Protein AF-A0ABD3UYC0-F1 (afdb_monomer)

Secondary structure (DSSP, 8-state):
--HHHHHHHHHHHHHHHHHHHHHTSEEEEEEE-HHHHHTTTT---SPBPPHHHHHHHHHSHHHHHHH-TTSEEEETTEEEE--TTGGGGG-STTEEEEE--EEETTEEES-EEEEEEEE-SSSSEEEEEEEESS-GGGHHHHHHHHHHHHHHH--S-EEEEEEE-TTS-HHHHHHHHHHTT--B---HHHHHHHHHHHHTT-

InterPro domains:
  IPR056483 Histidine N-acetyltransferase, C-terminal [PF24066] (53-165)

pLDDT: mean 79.23, std 15.89, r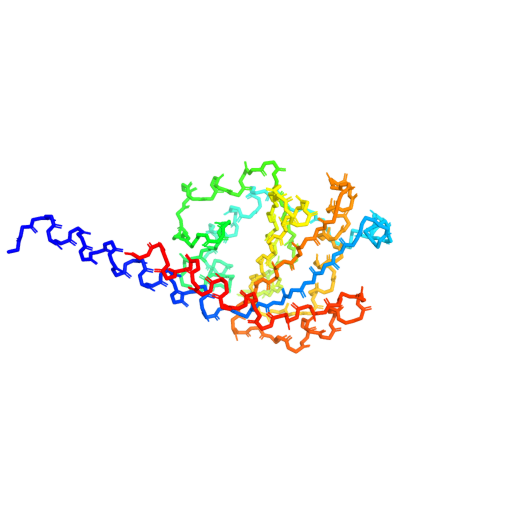ange [34.62, 95.44]

Structure (mmCIF, N/CA/C/O backbone):
data_AF-A0ABD3UYC0-F1
#
_entry.id   AF-A0ABD3UYC0-F1
#
loop_
_atom_site.group_PDB
_atom_site.id
_atom_site.type_symbol
_atom_site.label_atom_id
_atom_site.label_alt_id
_atom_site.label_comp_id
_atom_site.label_asym_id
_atom_site.label_entity_id
_atom_site.label_seq_id
_atom_site.pdbx_PDB_ins_code
_atom_site.Cartn_x
_atom_site.Cartn_y
_atom_site.Cartn_z
_atom_site.occupancy
_atom_site.B_iso_or_equiv
_atom_site.auth_seq_id
_atom_site.auth_comp_id
_atom_site.auth_asym_id
_atom_site.auth_atom_id
_atom_site.pdbx_PDB_model_num
ATOM 1 N N . MET A 1 1 ? -40.203 -11.904 -9.929 1.00 53.72 1 MET A N 1
ATOM 2 C CA . MET A 1 1 ? -38.739 -11.783 -9.803 1.00 53.72 1 MET A CA 1
ATOM 3 C C . MET A 1 1 ? -38.220 -13.153 -9.470 1.00 53.72 1 MET A C 1
ATOM 5 O O . MET A 1 1 ? -38.598 -13.697 -8.437 1.00 53.72 1 MET A O 1
ATOM 9 N N . THR A 1 2 ? -37.486 -13.745 -10.399 1.00 53.31 2 THR A N 1
ATOM 10 C CA . THR A 1 2 ? -36.863 -15.052 -10.190 1.00 53.31 2 THR A CA 1
ATOM 11 C C . THR A 1 2 ? -35.618 -14.879 -9.320 1.00 53.31 2 THR A C 1
ATOM 13 O O . THR A 1 2 ? -35.104 -13.772 -9.147 1.00 53.31 2 THR A O 1
ATOM 16 N N . THR A 1 3 ? -35.131 -15.971 -8.741 1.00 53.97 3 THR A N 1
ATOM 17 C CA . THR A 1 3 ? -33.892 -16.002 -7.950 1.00 53.97 3 THR A CA 1
ATOM 18 C C . THR A 1 3 ? -32.690 -15.462 -8.743 1.00 53.97 3 THR A C 1
ATOM 20 O O . THR A 1 3 ? -31.780 -14.871 -8.164 1.00 53.97 3 THR A O 1
ATOM 23 N N . ASP A 1 4 ? -32.731 -15.580 -10.073 1.00 49.50 4 ASP A N 1
ATOM 24 C CA . ASP A 1 4 ? -31.706 -15.085 -10.995 1.00 49.50 4 ASP A CA 1
ATOM 25 C C . ASP A 1 4 ? -31.698 -13.551 -11.109 1.00 49.50 4 ASP A C 1
ATOM 27 O O . ASP A 1 4 ? -30.626 -12.947 -11.075 1.00 49.50 4 ASP A O 1
ATOM 31 N N . ASP A 1 5 ? -32.868 -12.899 -11.122 1.00 38.78 5 ASP A N 1
ATOM 32 C CA . ASP A 1 5 ? -32.972 -11.428 -11.134 1.00 38.78 5 ASP A CA 1
ATOM 33 C C . ASP A 1 5 ? -32.394 -10.804 -9.851 1.00 38.78 5 ASP A C 1
ATOM 35 O O . ASP A 1 5 ? -31.807 -9.718 -9.868 1.00 38.78 5 ASP A O 1
ATOM 39 N N . TYR A 1 6 ? -32.558 -11.492 -8.716 1.00 49.22 6 TYR A N 1
ATOM 40 C CA . TYR A 1 6 ? -32.044 -11.042 -7.420 1.00 49.22 6 TYR A CA 1
ATOM 41 C C . TYR A 1 6 ? -30.516 -11.162 -7.348 1.00 49.22 6 TYR A C 1
ATOM 43 O O . TYR A 1 6 ? -29.841 -10.252 -6.863 1.00 49.22 6 TYR A O 1
ATOM 51 N N . ASN A 1 7 ? -29.966 -12.251 -7.893 1.00 46.25 7 ASN A N 1
ATOM 52 C CA . ASN A 1 7 ? -28.523 -12.471 -7.982 1.00 46.25 7 ASN A CA 1
ATOM 53 C C . ASN A 1 7 ? -27.848 -11.465 -8.924 1.00 46.25 7 ASN A C 1
ATOM 55 O O . ASN A 1 7 ? -26.799 -10.919 -8.580 1.00 46.25 7 ASN A O 1
ATOM 59 N N . LEU A 1 8 ? -28.476 -11.153 -10.063 1.00 39.84 8 LEU A N 1
ATOM 60 C CA . LEU A 1 8 ? -27.959 -10.174 -11.021 1.00 39.84 8 LEU A CA 1
ATOM 61 C C . LEU A 1 8 ? -27.932 -8.757 -10.427 1.00 39.84 8 LEU A C 1
ATOM 63 O O . LEU A 1 8 ? -26.947 -8.028 -10.567 1.00 39.84 8 LEU A O 1
ATOM 67 N N . LYS A 1 9 ? -28.987 -8.373 -9.698 1.00 46.38 9 LYS A N 1
ATOM 68 C CA . LYS A 1 9 ? -29.056 -7.080 -9.008 1.00 46.38 9 LYS A CA 1
ATOM 69 C C . LYS A 1 9 ? -28.015 -6.972 -7.890 1.00 46.38 9 LYS A C 1
ATOM 71 O O . LYS A 1 9 ? -27.295 -5.981 -7.832 1.00 46.38 9 LYS A O 1
ATOM 76 N N . ALA A 1 10 ? -27.863 -8.010 -7.066 1.00 50.94 10 ALA A N 1
ATOM 77 C CA . ALA A 1 10 ? -26.860 -8.040 -6.000 1.00 50.94 10 ALA A CA 1
ATOM 78 C C . ALA A 1 10 ? -25.418 -7.971 -6.539 1.00 50.94 10 ALA A C 1
ATOM 80 O O . ALA A 1 10 ? -24.574 -7.288 -5.956 1.00 50.94 10 ALA A O 1
ATOM 81 N N . GLN A 1 11 ? -25.135 -8.627 -7.669 1.00 47.50 11 GLN A N 1
ATOM 82 C CA . GLN A 1 11 ? -23.839 -8.528 -8.348 1.00 47.50 11 GLN A CA 1
ATOM 83 C C . GLN A 1 11 ? -23.596 -7.126 -8.916 1.00 47.50 11 GLN A C 1
ATOM 85 O O . GLN A 1 11 ? -22.513 -6.574 -8.728 1.00 47.50 11 GLN A O 1
ATOM 90 N N . THR A 1 12 ? -24.609 -6.520 -9.536 1.00 46.16 12 THR A N 1
ATOM 91 C CA . THR A 1 12 ? -24.515 -5.168 -10.112 1.00 46.16 12 THR A CA 1
ATOM 92 C C . THR A 1 12 ? -24.317 -4.105 -9.027 1.00 46.16 12 THR A C 1
ATOM 94 O O . THR A 1 12 ? -23.484 -3.211 -9.176 1.00 46.16 12 THR A O 1
ATOM 97 N N . ASP A 1 13 ? -25.023 -4.220 -7.901 1.00 50.53 13 ASP A N 1
ATOM 98 C CA . ASP A 1 13 ? -24.895 -3.302 -6.764 1.00 50.53 13 ASP A CA 1
ATOM 99 C C . ASP A 1 13 ? -23.547 -3.478 -6.044 1.00 50.53 13 ASP A C 1
ATOM 101 O O . ASP A 1 13 ? -22.898 -2.491 -5.687 1.00 50.53 13 ASP A O 1
ATOM 105 N N . SER A 1 14 ? -23.064 -4.720 -5.908 1.00 50.03 14 SER A N 1
ATOM 106 C CA . SER A 1 14 ? -21.716 -5.001 -5.398 1.00 50.03 14 SER A CA 1
ATOM 107 C C . SER A 1 14 ? -20.634 -4.423 -6.315 1.00 50.03 14 SER A C 1
ATOM 109 O O . SER A 1 14 ? -19.668 -3.847 -5.822 1.00 50.03 14 SER A O 1
ATOM 111 N N . PHE A 1 15 ? -20.796 -4.534 -7.636 1.00 47.03 15 PHE A N 1
ATOM 112 C CA . PHE A 1 15 ? -19.852 -4.002 -8.620 1.00 47.03 15 PHE A CA 1
ATOM 113 C C . PHE A 1 15 ? -19.834 -2.466 -8.645 1.00 47.03 15 PHE A C 1
ATOM 115 O O . PHE A 1 15 ? -18.768 -1.852 -8.674 1.00 47.03 15 PHE A O 1
ATOM 122 N N . ARG A 1 16 ? -21.003 -1.821 -8.549 1.00 52.28 16 ARG A N 1
ATOM 123 C CA . ARG A 1 16 ? -21.100 -0.357 -8.439 1.00 52.28 16 ARG A CA 1
ATOM 124 C C . ARG A 1 16 ? -20.415 0.164 -7.180 1.00 52.28 16 ARG A C 1
ATOM 126 O O . ARG A 1 16 ? -19.625 1.095 -7.280 1.00 52.28 16 ARG A O 1
ATOM 133 N N . GLN A 1 17 ? -20.640 -0.468 -6.027 1.00 54.81 17 GLN A N 1
ATOM 134 C CA . GLN A 1 17 ? -19.961 -0.088 -4.782 1.00 54.81 17 GLN A CA 1
ATOM 135 C C . GLN A 1 17 ? -18.443 -0.309 -4.842 1.00 54.81 17 GLN A C 1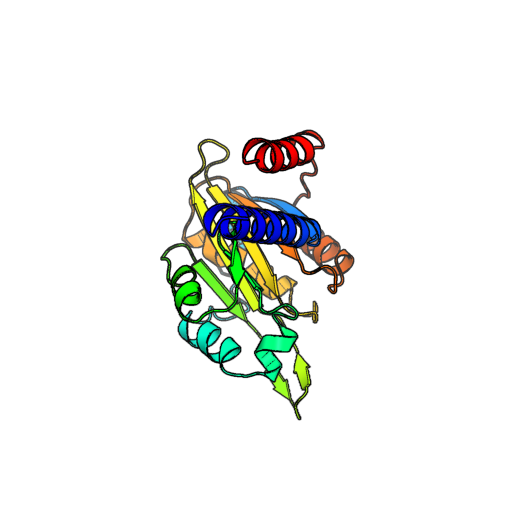
ATOM 137 O O . GLN A 1 17 ? -17.686 0.484 -4.291 1.00 54.81 17 GLN A O 1
ATOM 142 N N . THR A 1 18 ? -17.995 -1.369 -5.515 1.00 50.69 18 THR A N 1
ATOM 143 C CA . THR A 1 18 ? -16.579 -1.652 -5.794 1.00 50.69 18 THR A CA 1
ATOM 144 C C . THR A 1 18 ? -15.922 -0.522 -6.587 1.00 50.69 18 THR A C 1
ATOM 146 O O . THR A 1 18 ? -14.871 -0.023 -6.185 1.00 50.69 18 THR A O 1
ATOM 149 N N . ASN A 1 19 ? -16.565 -0.064 -7.663 1.00 50.62 19 ASN A N 1
ATOM 150 C CA . ASN A 1 19 ? -16.053 1.049 -8.460 1.00 50.62 19 ASN A CA 1
ATOM 151 C C . ASN A 1 19 ? -16.088 2.367 -7.681 1.00 50.62 19 ASN A C 1
ATOM 153 O O . ASN A 1 19 ? -15.130 3.129 -7.751 1.00 50.62 19 ASN A O 1
ATOM 157 N N . THR A 1 20 ? -17.130 2.623 -6.883 1.00 56.22 20 THR A N 1
ATOM 158 C CA . THR A 1 20 ? -17.169 3.800 -6.002 1.00 56.22 20 THR A CA 1
ATOM 159 C C . THR A 1 20 ? -15.994 3.814 -5.026 1.00 56.22 20 THR A C 1
ATOM 161 O O . THR A 1 20 ? -15.374 4.857 -4.877 1.00 56.22 20 THR A O 1
ATOM 164 N N . LEU A 1 21 ? -15.627 2.672 -4.434 1.00 55.94 21 LEU A N 1
ATOM 165 C CA . LEU A 1 21 ? -14.541 2.594 -3.450 1.00 55.94 21 LEU A CA 1
ATOM 166 C C . LEU A 1 21 ? -13.164 2.941 -4.042 1.00 55.94 21 LEU A C 1
ATOM 168 O O . LEU A 1 21 ? -12.369 3.648 -3.426 1.00 55.94 21 LEU A O 1
ATOM 172 N N . ILE A 1 22 ? -12.877 2.453 -5.252 1.00 56.38 22 ILE A N 1
ATOM 173 C CA . ILE A 1 22 ? -11.637 2.798 -5.965 1.00 56.38 22 ILE A CA 1
ATOM 174 C C . ILE A 1 22 ? -11.650 4.287 -6.334 1.00 56.38 22 ILE A C 1
ATOM 176 O O . ILE A 1 22 ? -10.631 4.960 -6.210 1.00 56.38 22 ILE A O 1
ATOM 180 N N . LEU A 1 23 ? -12.810 4.815 -6.739 1.00 53.19 23 LEU A N 1
ATOM 181 C CA . LEU A 1 23 ? -12.991 6.225 -7.093 1.00 53.19 23 LEU A CA 1
ATOM 182 C C . LEU A 1 23 ? -12.955 7.173 -5.883 1.00 53.19 23 LEU A C 1
ATOM 184 O O . LEU A 1 23 ? -12.704 8.361 -6.066 1.00 53.19 23 LEU A O 1
ATOM 188 N N . THR A 1 24 ? -13.192 6.677 -4.665 1.00 63.03 24 THR A N 1
ATOM 189 C CA . THR A 1 24 ? -13.058 7.459 -3.426 1.00 63.03 24 THR A CA 1
ATOM 190 C C . THR A 1 24 ? -11.631 7.520 -2.899 1.00 63.03 24 THR A C 1
ATOM 192 O O . THR A 1 24 ? -11.405 8.206 -1.910 1.00 63.03 24 THR A O 1
ATOM 195 N N . ARG A 1 25 ? -10.672 6.821 -3.515 1.00 70.06 25 ARG A N 1
ATOM 196 C CA . ARG A 1 25 ? -9.264 6.892 -3.114 1.00 70.06 25 ARG A CA 1
ATOM 197 C C . ARG A 1 25 ? -8.506 7.884 -3.973 1.00 70.06 25 ARG A C 1
ATOM 199 O O . ARG A 1 25 ? -8.678 7.941 -5.192 1.00 70.06 25 ARG A O 1
ATOM 206 N N . ASP A 1 26 ? -7.626 8.627 -3.322 1.00 75.94 26 ASP A N 1
ATOM 207 C CA . ASP A 1 26 ? -6.665 9.457 -4.026 1.00 75.94 26 ASP A CA 1
ATOM 208 C C . ASP A 1 26 ? -5.545 8.577 -4.586 1.00 75.94 26 ASP A C 1
ATOM 210 O O . ASP A 1 26 ? -5.132 7.586 -3.976 1.00 75.94 26 ASP A O 1
ATOM 214 N N . LEU A 1 27 ? -5.0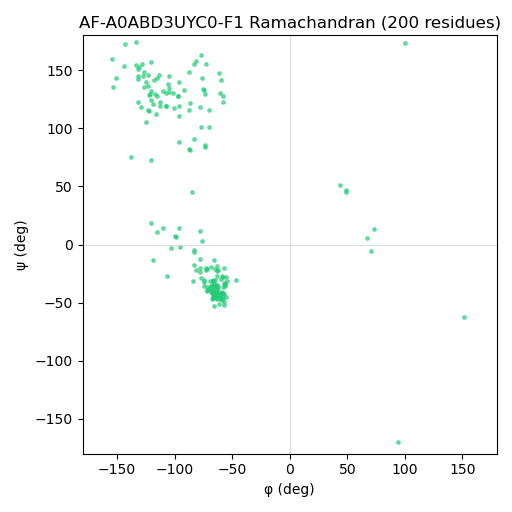72 8.942 -5.779 1.00 79.69 27 LEU A N 1
ATOM 215 C CA . LEU A 1 27 ? -4.048 8.208 -6.511 1.00 79.69 27 LEU A CA 1
ATOM 216 C C . LEU A 1 27 ? -2.861 9.117 -6.820 1.00 79.69 27 LEU A C 1
ATOM 218 O O . LEU A 1 27 ? -2.979 10.052 -7.616 1.00 79.69 27 LEU A O 1
ATOM 222 N N . VAL A 1 28 ? -1.706 8.782 -6.249 1.00 81.19 28 VAL A N 1
ATOM 223 C CA . VAL A 1 28 ? -0.410 9.395 -6.567 1.00 81.19 28 VAL A CA 1
ATOM 224 C C . VAL A 1 28 ? 0.412 8.424 -7.405 1.00 81.19 28 VAL A C 1
ATOM 226 O O . VAL A 1 28 ? 0.408 7.220 -7.154 1.00 81.19 28 VAL A O 1
ATOM 229 N N . LYS A 1 29 ? 1.091 8.930 -8.436 1.00 81.19 29 LYS A N 1
ATOM 230 C CA . LYS A 1 29 ? 1.793 8.091 -9.411 1.00 81.19 29 LYS A CA 1
ATOM 231 C C . LYS A 1 29 ? 3.191 8.597 -9.642 1.00 81.19 29 LYS A C 1
ATOM 233 O O . LYS A 1 29 ? 3.388 9.799 -9.767 1.00 81.19 29 LYS A O 1
ATOM 238 N N . PHE A 1 30 ? 4.126 7.684 -9.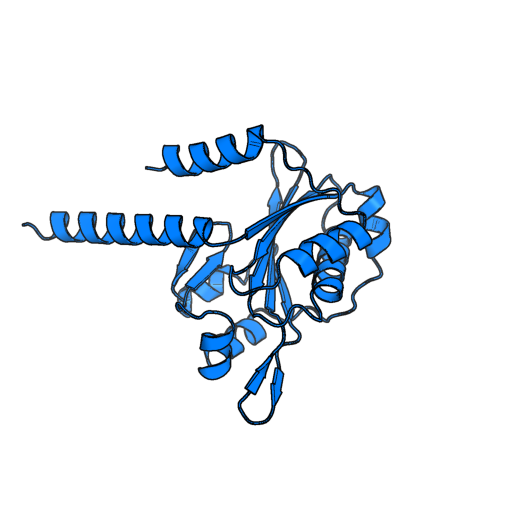801 1.00 84.25 30 PHE A N 1
ATOM 239 C CA . PHE A 1 30 ? 5.481 8.036 -10.187 1.00 84.25 30 PHE A CA 1
ATOM 240 C C . PHE A 1 30 ? 6.152 6.871 -10.898 1.00 84.25 30 PHE A C 1
ATOM 242 O O . PHE A 1 30 ? 5.723 5.720 -10.811 1.00 84.25 30 PHE A O 1
ATOM 249 N N . VAL A 1 31 ? 7.195 7.203 -11.646 1.00 83.88 31 VAL A N 1
ATOM 250 C CA . VAL A 1 31 ? 8.029 6.243 -12.362 1.00 83.88 31 VAL A CA 1
ATOM 251 C C . VAL A 1 31 ? 9.377 6.224 -11.675 1.00 83.88 31 VAL A C 1
ATOM 253 O O . VAL A 1 31 ? 9.932 7.287 -11.411 1.00 83.88 31 VAL A O 1
ATOM 256 N N . VAL A 1 32 ? 9.887 5.030 -11.397 1.00 82.38 32 VAL A N 1
ATOM 257 C CA . VAL A 1 32 ? 11.207 4.856 -10.795 1.00 82.38 32 VAL A CA 1
ATOM 258 C C . VAL A 1 32 ? 12.055 4.020 -11.737 1.00 82.38 32 VAL A C 1
ATOM 260 O O . VAL A 1 32 ? 11.642 2.932 -12.157 1.00 82.38 32 VAL A O 1
ATOM 263 N N . SER A 1 33 ? 13.214 4.551 -12.120 1.00 85.19 33 SER A N 1
ATOM 264 C CA . SER A 1 33 ? 14.173 3.803 -12.926 1.00 85.19 33 SER A CA 1
ATOM 265 C C . SER A 1 33 ? 15.009 2.869 -12.039 1.00 85.19 33 SER A C 1
ATOM 267 O O . SER A 1 33 ? 15.152 3.125 -10.841 1.00 85.19 33 SER A O 1
ATOM 269 N N . PRO A 1 34 ? 15.614 1.807 -12.599 1.00 84.00 34 PRO A N 1
ATOM 270 C CA . PRO A 1 34 ? 16.521 0.948 -11.840 1.00 84.00 34 PRO A CA 1
ATOM 271 C C . PRO A 1 34 ? 17.690 1.701 -11.187 1.00 84.00 34 PRO A C 1
ATOM 273 O O . PRO A 1 34 ? 18.120 1.337 -10.097 1.00 84.00 34 PRO A O 1
ATOM 276 N N . SER A 1 35 ? 18.204 2.762 -11.823 1.00 84.31 35 SER A N 1
ATOM 277 C CA . SER A 1 35 ? 19.277 3.578 -11.241 1.00 84.31 35 SER A CA 1
ATOM 278 C C . SER A 1 35 ? 18.818 4.339 -10.003 1.00 84.31 35 SER A C 1
ATOM 280 O O . SER A 1 35 ? 19.548 4.338 -9.017 1.00 84.31 35 SER A O 1
ATOM 282 N N . ASP A 1 36 ? 17.609 4.904 -10.028 1.00 82.56 36 ASP A N 1
ATOM 283 C CA . ASP A 1 36 ? 17.049 5.626 -8.877 1.00 82.56 36 ASP A CA 1
ATOM 284 C C . ASP A 1 36 ? 16.720 4.643 -7.745 1.00 82.56 36 ASP A C 1
ATOM 286 O O . ASP A 1 36 ? 16.948 4.927 -6.574 1.00 82.56 36 ASP A O 1
ATOM 290 N N . LEU A 1 37 ? 16.245 3.436 -8.085 1.00 80.75 37 LEU A N 1
ATOM 291 C CA . LEU A 1 37 ? 15.953 2.385 -7.107 1.00 80.75 37 LEU A CA 1
ATOM 292 C C . LEU A 1 37 ? 17.164 2.004 -6.255 1.00 80.75 37 LEU A C 1
ATOM 294 O O . LEU A 1 37 ? 17.016 1.753 -5.056 1.00 80.75 37 LEU A O 1
ATOM 298 N N . ASN A 1 38 ? 18.357 1.993 -6.852 1.00 81.19 38 ASN A N 1
ATOM 299 C CA . ASN A 1 38 ? 19.578 1.625 -6.146 1.00 81.19 38 ASN A CA 1
ATOM 300 C C . ASN A 1 38 ? 19.864 2.543 -4.949 1.00 81.19 38 ASN A C 1
ATOM 302 O O . ASN A 1 38 ? 20.400 2.055 -3.953 1.00 81.19 38 ASN A O 1
ATOM 306 N N . GLU A 1 39 ? 19.445 3.813 -5.000 1.00 84.06 39 GLU A N 1
ATOM 307 C CA . GLU A 1 39 ? 19.601 4.776 -3.901 1.00 84.06 39 GLU A CA 1
ATOM 308 C C . GLU A 1 39 ? 18.837 4.360 -2.632 1.00 84.06 39 GLU A C 1
ATOM 310 O O . GLU A 1 39 ? 19.206 4.752 -1.525 1.00 84.06 39 GLU A O 1
ATOM 315 N N . TYR A 1 40 ? 17.807 3.516 -2.769 1.00 83.75 40 TYR A N 1
ATOM 316 C CA . TYR A 1 40 ? 16.949 3.088 -1.660 1.00 83.75 40 TYR A CA 1
ATOM 317 C C . TYR A 1 40 ? 17.248 1.677 -1.145 1.00 83.75 40 TYR A C 1
ATOM 319 O O . TYR A 1 40 ? 16.633 1.243 -0.172 1.00 83.75 40 TYR A O 1
ATOM 327 N N . THR A 1 41 ? 18.183 0.943 -1.753 1.00 78.38 41 THR A N 1
ATOM 328 C CA . THR A 1 41 ? 18.443 -0.476 -1.431 1.00 78.38 41 THR A CA 1
ATOM 329 C C . THR A 1 41 ? 18.757 -0.704 0.054 1.00 78.38 41 THR A C 1
ATOM 331 O O . THR A 1 41 ? 18.325 -1.700 0.646 1.00 78.38 41 THR A O 1
ATOM 334 N N . ASP A 1 42 ? 19.453 0.241 0.681 1.00 80.62 42 ASP A N 1
ATOM 335 C CA . ASP A 1 42 ? 19.857 0.164 2.089 1.00 80.62 42 ASP A CA 1
ATOM 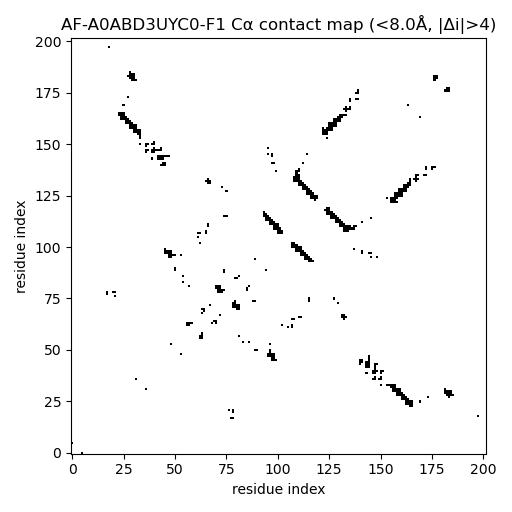336 C C . ASP A 1 42 ? 18.886 0.880 3.043 1.00 80.62 42 ASP A C 1
ATOM 338 O O . ASP A 1 42 ? 19.047 0.830 4.263 1.00 80.62 42 ASP A O 1
ATOM 342 N N . LEU A 1 43 ? 17.834 1.505 2.507 1.00 75.06 43 LEU A N 1
ATOM 343 C CA . LEU A 1 43 ? 16.852 2.272 3.264 1.00 75.06 43 LEU A CA 1
ATOM 344 C C . LEU A 1 43 ? 15.634 1.399 3.580 1.00 75.06 43 LEU A C 1
ATOM 346 O O . LEU A 1 43 ? 14.651 1.369 2.848 1.00 75.06 43 LEU A O 1
ATOM 350 N N . LEU A 1 44 ? 15.694 0.682 4.704 1.00 73.88 44 LEU A N 1
ATOM 351 C CA . LEU A 1 44 ? 14.560 -0.070 5.259 1.00 73.88 44 LEU A CA 1
ATOM 352 C C . LEU A 1 44 ? 14.225 0.441 6.671 1.00 73.88 44 LEU A C 1
ATOM 354 O O . LEU A 1 44 ? 14.534 -0.237 7.653 1.00 73.88 44 LEU A O 1
ATOM 358 N N . PRO A 1 45 ? 13.637 1.645 6.795 1.00 69.56 45 PRO A N 1
ATOM 359 C CA . PRO A 1 45 ? 13.353 2.254 8.096 1.00 69.56 45 PRO A CA 1
ATOM 360 C C . PRO A 1 45 ? 12.316 1.460 8.904 1.00 69.56 45 PRO A C 1
ATOM 362 O O . PRO A 1 45 ? 12.412 1.395 10.128 1.00 69.56 45 PRO A O 1
ATOM 365 N N . HIS A 1 46 ? 11.381 0.781 8.233 1.00 75.62 46 HIS A N 1
ATOM 366 C CA . HIS A 1 46 ? 10.442 -0.138 8.871 1.00 75.62 46 HIS A CA 1
ATOM 367 C C . HIS A 1 46 ? 10.663 -1.589 8.458 1.00 75.62 46 HIS A C 1
ATOM 369 O O . HIS A 1 46 ? 10.985 -1.908 7.309 1.00 75.62 46 HIS A O 1
ATOM 375 N N . LYS A 1 47 ? 10.410 -2.483 9.417 1.00 78.75 47 LYS A N 1
ATOM 376 C CA . LYS A 1 47 ? 10.443 -3.929 9.221 1.00 78.75 47 LYS A CA 1
ATOM 377 C C . LYS A 1 47 ? 9.223 -4.375 8.415 1.00 78.75 47 LYS A C 1
ATOM 379 O O . LYS A 1 47 ? 8.091 -4.096 8.803 1.00 78.75 47 LYS A O 1
ATOM 384 N N . ASN A 1 48 ? 9.462 -5.149 7.357 1.00 85.44 48 ASN A N 1
ATOM 385 C CA . ASN A 1 48 ? 8.393 -5.870 6.675 1.00 85.44 48 ASN A CA 1
ATOM 386 C C . ASN A 1 48 ? 7.677 -6.788 7.666 1.00 85.44 48 ASN A C 1
ATOM 388 O O . ASN A 1 48 ? 8.299 -7.654 8.293 1.00 85.44 48 ASN A O 1
ATOM 392 N N . ILE A 1 49 ? 6.372 -6.596 7.796 1.00 91.25 49 ILE A N 1
ATOM 393 C CA . ILE A 1 49 ? 5.533 -7.450 8.621 1.00 91.25 49 ILE A CA 1
ATOM 394 C C . ILE A 1 49 ? 5.049 -8.641 7.801 1.00 91.25 49 ILE A C 1
ATOM 396 O O . ILE A 1 49 ? 4.863 -8.573 6.586 1.00 91.25 49 ILE A O 1
ATOM 400 N N . SER A 1 50 ? 4.852 -9.768 8.473 1.00 90.56 50 SER A N 1
ATOM 401 C CA . SER A 1 50 ? 4.289 -10.951 7.827 1.00 90.56 50 SER A CA 1
ATOM 402 C C . SER A 1 50 ? 2.797 -10.765 7.552 1.00 90.56 50 SER A C 1
ATOM 404 O O . SER A 1 50 ? 2.090 -10.072 8.285 1.00 90.56 50 SER A O 1
ATOM 406 N N . VAL A 1 51 ? 2.277 -11.485 6.560 1.00 86.38 51 VAL A N 1
ATOM 407 C CA . VAL A 1 51 ? 0.829 -11.547 6.304 1.00 86.38 51 VAL A CA 1
ATOM 408 C C . VAL A 1 51 ? 0.066 -12.085 7.521 1.00 86.38 51 VAL A C 1
ATOM 410 O O . VAL A 1 51 ? -1.080 -11.715 7.735 1.00 86.38 51 VAL A O 1
ATOM 413 N N . TYR A 1 52 ? 0.694 -12.904 8.372 1.00 88.25 52 TYR A N 1
ATOM 414 C CA . TYR A 1 52 ? 0.102 -13.345 9.640 1.00 88.25 52 TYR A CA 1
ATOM 415 C C . TYR A 1 52 ? -0.089 -12.201 10.644 1.00 88.25 52 TYR A C 1
ATOM 417 O O . TYR A 1 52 ? -1.103 -12.161 11.334 1.00 88.25 52 TYR A O 1
ATOM 425 N N . GLN A 1 53 ? 0.839 -11.244 10.696 1.00 90.69 53 GLN A N 1
ATOM 426 C CA . GLN A 1 53 ? 0.658 -10.034 11.504 1.00 90.69 53 GLN A CA 1
ATOM 427 C C . GLN A 1 53 ? -0.463 -9.166 10.930 1.00 90.69 53 GLN A C 1
ATOM 429 O O . GLN A 1 53 ? -1.331 -8.729 11.678 1.00 90.69 53 GLN A O 1
ATOM 434 N N . VAL A 1 54 ? -0.524 -9.015 9.603 1.00 90.69 54 VAL A N 1
ATOM 435 C CA . VAL A 1 54 ? -1.647 -8.330 8.944 1.00 90.69 54 VAL A CA 1
ATOM 436 C C . VAL A 1 54 ? -2.975 -9.026 9.271 1.00 90.69 54 VAL A C 1
ATOM 438 O O . VAL A 1 54 ? -3.931 -8.353 9.631 1.00 90.69 54 VAL A O 1
ATOM 441 N N . LYS A 1 55 ? -3.021 -10.369 9.266 1.00 88.75 55 LYS A N 1
ATOM 442 C CA . LYS A 1 55 ? -4.184 -11.164 9.709 1.00 88.75 55 LYS A CA 1
ATOM 443 C C . LYS A 1 55 ? -4.621 -10.808 11.137 1.00 88.75 55 LYS A C 1
ATOM 445 O O . LYS A 1 55 ? -5.802 -10.554 11.347 1.00 88.75 55 LYS A O 1
ATOM 450 N N . SER A 1 56 ? -3.680 -10.680 12.075 1.00 91.38 56 SER A N 1
ATOM 451 C CA . SER A 1 56 ? -3.996 -10.328 13.470 1.00 91.38 56 SER A CA 1
ATOM 452 C C . SER A 1 56 ? -4.640 -8.942 13.642 1.00 91.38 56 SER A C 1
ATOM 454 O O . SER A 1 56 ? -5.435 -8.737 14.561 1.00 91.38 56 SER A O 1
ATOM 456 N N . TYR A 1 57 ? -4.370 -7.998 12.731 1.00 92.06 57 TYR A N 1
ATOM 457 C CA . TYR A 1 57 ? -5.037 -6.692 12.721 1.00 92.06 57 TYR A CA 1
ATOM 458 C C . TYR A 1 57 ? -6.531 -6.797 12.400 1.00 92.06 57 TYR A C 1
ATOM 460 O O . TYR A 1 57 ? -7.316 -6.008 12.917 1.00 92.06 57 TYR A O 1
ATOM 468 N N . PHE A 1 58 ? -6.946 -7.788 11.606 1.00 86.44 58 PHE A N 1
ATOM 469 C CA . PHE A 1 58 ? -8.367 -8.028 11.327 1.00 86.44 58 PHE A CA 1
ATOM 470 C C . PHE A 1 58 ? -9.096 -8.667 12.502 1.00 86.44 58 PHE A C 1
ATOM 472 O O . PHE A 1 58 ? -10.289 -8.416 12.681 1.00 86.44 58 PHE A O 1
ATOM 479 N N . ASP A 1 59 ? -8.392 -9.463 13.303 1.00 88.69 59 ASP A N 1
ATOM 480 C CA . ASP A 1 59 ? -8.962 -10.106 14.487 1.00 88.69 59 ASP A CA 1
ATOM 481 C C . ASP A 1 59 ? -9.208 -9.093 15.620 1.00 88.69 59 ASP A C 1
ATOM 483 O O . ASP A 1 59 ? -10.052 -9.317 16.488 1.00 88.69 59 ASP A O 1
ATOM 487 N N . THR A 1 60 ? -8.535 -7.938 15.582 1.00 91.50 60 THR A N 1
ATOM 488 C CA . THR A 1 60 ? -8.688 -6.859 16.566 1.00 91.50 60 THR A CA 1
ATOM 489 C C . THR A 1 60 ? -9.675 -5.806 16.061 1.00 91.50 60 THR A C 1
ATOM 491 O O . THR A 1 60 ? -9.373 -5.057 15.138 1.00 91.50 60 THR A O 1
ATOM 494 N N . GLU A 1 61 ? -10.862 -5.711 16.672 1.00 91.19 61 GLU A N 1
ATOM 495 C CA . GLU A 1 61 ? -11.951 -4.843 16.189 1.00 91.19 61 GLU A CA 1
ATOM 496 C C . GLU A 1 61 ? -11.558 -3.362 16.066 1.00 91.19 61 GLU A C 1
ATOM 498 O O . GLU A 1 61 ? -11.890 -2.729 15.063 1.00 91.19 61 GLU A O 1
ATOM 503 N N . SER A 1 62 ? -10.839 -2.813 17.049 1.00 93.69 62 SER A N 1
ATOM 504 C CA . SER A 1 62 ? -10.400 -1.412 17.026 1.00 93.69 62 SER A CA 1
ATOM 505 C C . SER A 1 62 ? -9.434 -1.138 15.872 1.00 93.69 62 SER A C 1
ATOM 507 O O . SER A 1 62 ? -9.635 -0.187 15.117 1.00 93.69 62 SER A O 1
ATOM 509 N N . ILE A 1 63 ? -8.436 -2.008 15.676 1.00 94.38 63 ILE A N 1
ATOM 510 C CA . ILE A 1 63 ? -7.471 -1.897 14.574 1.00 94.38 63 ILE A CA 1
ATOM 511 C C . ILE A 1 63 ? -8.173 -2.072 13.227 1.00 94.38 63 ILE A C 1
ATOM 513 O O . ILE A 1 63 ? -7.962 -1.270 12.316 1.00 94.38 63 ILE A O 1
ATOM 517 N N . ARG A 1 64 ? -9.050 -3.076 13.105 1.00 92.50 64 ARG A N 1
ATOM 518 C CA . ARG A 1 64 ? -9.816 -3.327 11.882 1.00 92.50 64 ARG A CA 1
ATOM 519 C C . ARG A 1 64 ? -10.641 -2.107 11.483 1.00 92.50 64 ARG A C 1
ATOM 521 O O . ARG A 1 64 ? -10.542 -1.676 10.341 1.00 92.50 64 ARG A O 1
ATOM 528 N N . LYS A 1 65 ? -11.405 -1.521 12.411 1.00 91.06 65 LYS A N 1
ATOM 529 C CA . LYS A 1 65 ? -12.223 -0.324 12.139 1.00 91.06 65 LYS A CA 1
ATOM 530 C C . LYS A 1 65 ? -11.378 0.898 11.792 1.00 91.06 65 LYS A C 1
ATOM 532 O O . LYS A 1 65 ? -11.791 1.702 10.961 1.00 91.06 65 LYS A O 1
ATOM 537 N N . TYR A 1 66 ? -10.213 1.040 12.421 1.00 92.94 66 TYR A N 1
ATOM 538 C CA . TYR A 1 66 ? -9.293 2.138 12.142 1.00 92.94 66 TYR A CA 1
ATOM 539 C C . TYR A 1 66 ? -8.720 2.054 10.718 1.00 92.94 66 TYR A C 1
ATOM 541 O O . TYR A 1 66 ? -8.838 3.005 9.936 1.00 92.94 66 TYR A O 1
ATOM 549 N N . LEU A 1 67 ? -8.146 0.899 10.367 1.00 91.81 67 LEU A N 1
ATOM 550 C CA . LEU A 1 67 ? -7.492 0.673 9.077 1.00 91.81 67 LEU A CA 1
ATOM 551 C C . LEU A 1 67 ? -8.491 0.501 7.927 1.00 91.81 67 LEU A C 1
ATOM 553 O O . LEU A 1 67 ? -8.202 0.912 6.806 1.00 91.81 67 LEU A O 1
ATOM 557 N N . PHE A 1 68 ? -9.665 -0.073 8.199 1.00 89.12 68 PHE A N 1
ATOM 558 C CA . PHE A 1 68 ? -10.645 -0.466 7.188 1.00 89.12 68 PHE A CA 1
ATOM 559 C C . PHE A 1 68 ? -12.090 -0.115 7.614 1.00 89.12 68 PHE A C 1
ATOM 561 O O . PHE A 1 68 ? -12.877 -1.000 7.958 1.00 89.12 68 PHE A O 1
ATOM 568 N N . PRO A 1 69 ? -12.497 1.164 7.556 1.00 78.88 69 PRO A N 1
ATOM 569 C CA . PRO A 1 69 ? -13.764 1.646 8.133 1.00 78.88 69 PRO A CA 1
ATOM 570 C C . PRO A 1 69 ? -15.026 1.047 7.514 1.00 78.88 69 PRO A C 1
ATOM 572 O O . PRO A 1 69 ? -16.098 1.121 8.106 1.00 78.88 69 PRO A O 1
ATOM 575 N N . GLU A 1 70 ? -14.907 0.482 6.313 1.00 81.94 70 GLU A N 1
ATOM 576 C CA . GLU A 1 70 ? -16.008 -0.129 5.566 1.00 81.94 70 GLU A CA 1
ATOM 577 C C . GLU A 1 70 ? -15.890 -1.655 5.467 1.00 81.94 70 GLU A C 1
ATOM 579 O O . GLU A 1 70 ? -16.540 -2.272 4.620 1.00 81.94 70 GLU A O 1
ATOM 584 N N . ASP A 1 71 ? -15.021 -2.260 6.283 1.00 83.75 71 ASP A N 1
ATOM 585 C CA . ASP A 1 71 ? -14.666 -3.677 6.220 1.00 83.75 71 ASP A CA 1
ATOM 586 C C . ASP A 1 71 ? -14.301 -4.121 4.788 1.00 83.75 71 ASP A C 1
ATOM 588 O O . ASP A 1 71 ? -14.732 -5.169 4.283 1.00 83.75 71 ASP A O 1
ATOM 592 N N . ARG A 1 72 ? -13.481 -3.307 4.110 1.00 81.88 72 ARG A N 1
ATOM 593 C CA . ARG A 1 72 ? -12.994 -3.548 2.744 1.00 81.88 72 ARG A CA 1
ATOM 594 C C . ARG A 1 72 ? -11.489 -3.339 2.646 1.00 81.88 72 ARG A C 1
ATOM 596 O O . ARG A 1 72 ? -10.944 -2.430 3.258 1.00 81.88 72 ARG A O 1
ATOM 603 N N . MET A 1 73 ? -10.848 -4.146 1.809 1.00 84.50 73 MET A N 1
ATOM 604 C CA . MET A 1 73 ? -9.466 -3.951 1.363 1.00 84.50 73 MET A CA 1
ATOM 605 C C . MET A 1 73 ? -9.405 -4.011 -0.155 1.00 84.50 73 MET A C 1
ATOM 607 O O . MET A 1 73 ? -10.243 -4.656 -0.778 1.00 84.50 73 MET A O 1
ATOM 611 N N . ILE A 1 74 ? -8.398 -3.391 -0.752 1.00 79.75 74 ILE A N 1
ATOM 612 C CA . ILE A 1 74 ? -8.094 -3.540 -2.172 1.00 79.75 74 ILE A CA 1
ATOM 613 C C . ILE A 1 74 ? -6.872 -4.442 -2.302 1.00 79.75 74 ILE A C 1
ATOM 615 O O . ILE A 1 74 ? -5.880 -4.265 -1.600 1.00 79.75 74 ILE A O 1
ATOM 619 N N . VAL A 1 75 ? -6.974 -5.437 -3.181 1.00 76.62 75 VAL A N 1
ATOM 620 C CA . VAL A 1 75 ? -5.858 -6.303 -3.570 1.00 76.62 75 VAL A CA 1
ATOM 621 C C . VAL A 1 75 ? -5.856 -6.381 -5.086 1.00 76.62 75 VAL A C 1
ATOM 623 O O . VAL A 1 75 ? -6.863 -6.764 -5.678 1.00 76.62 75 VAL A O 1
ATOM 626 N N . GLU A 1 76 ? -4.744 -6.000 -5.718 1.00 74.19 76 GLU A N 1
ATOM 627 C CA . GLU A 1 76 ? -4.613 -5.985 -7.183 1.00 74.19 76 GLU A CA 1
ATOM 628 C C . GLU A 1 76 ? -5.794 -5.273 -7.875 1.00 74.19 76 GLU A C 1
ATOM 630 O O . GLU A 1 76 ? -6.352 -5.784 -8.844 1.00 74.19 76 GLU A O 1
ATOM 635 N N . TRP A 1 77 ? -6.183 -4.088 -7.385 1.00 73.19 77 TRP A N 1
ATOM 636 C CA . TRP A 1 77 ? -7.281 -3.269 -7.943 1.00 73.19 77 TRP A CA 1
ATOM 637 C C . TRP A 1 77 ? -8.680 -3.850 -7.803 1.00 73.19 77 TRP A C 1
ATOM 639 O O . TRP A 1 77 ? -9.639 -3.281 -8.321 1.00 73.19 77 TRP A O 1
ATOM 649 N N . VAL A 1 78 ? -8.815 -4.967 -7.101 1.00 76.75 78 VAL A N 1
ATOM 650 C CA . VAL A 1 78 ? -10.107 -5.564 -6.808 1.00 76.75 78 VAL A CA 1
ATOM 651 C C . VAL A 1 78 ? -10.395 -5.327 -5.328 1.00 76.75 78 VAL A C 1
ATOM 653 O O . VAL A 1 78 ? -9.613 -5.756 -4.477 1.00 76.75 78 VAL A O 1
ATOM 656 N N . PRO A 1 79 ? -11.477 -4.616 -4.979 1.00 78.94 79 PRO A N 1
ATOM 657 C CA . PRO A 1 79 ? -11.893 -4.505 -3.600 1.00 78.94 79 PRO A CA 1
ATOM 658 C C . PRO A 1 79 ? -12.539 -5.814 -3.160 1.00 78.94 79 PRO A C 1
ATOM 660 O O . PRO A 1 79 ? -13.414 -6.377 -3.820 1.00 78.94 79 PRO A O 1
ATOM 663 N N . TYR A 1 80 ? -12.119 -6.271 -1.996 1.00 81.00 80 TYR A N 1
ATOM 664 C CA . TYR A 1 80 ? -12.625 -7.444 -1.321 1.00 81.00 80 TYR A CA 1
ATOM 665 C C . TYR A 1 80 ? -13.221 -7.021 0.011 1.00 81.00 80 TYR A C 1
ATOM 667 O O . TYR A 1 80 ? -12.671 -6.177 0.721 1.00 81.00 80 TYR A O 1
ATOM 675 N N . ARG A 1 81 ? -14.331 -7.657 0.387 1.00 84.19 81 ARG A N 1
ATOM 676 C CA . ARG A 1 81 ? -14.786 -7.620 1.780 1.00 84.19 81 ARG A CA 1
ATOM 677 C C . ARG A 1 81 ? -13.727 -8.256 2.673 1.00 84.19 81 ARG A C 1
ATOM 679 O O . ARG A 1 81 ? -13.070 -9.216 2.258 1.00 84.19 81 ARG A O 1
ATOM 686 N N . LEU A 1 82 ? -13.605 -7.770 3.900 1.00 81.94 82 LEU A N 1
ATOM 687 C CA . LEU A 1 82 ? -12.714 -8.350 4.899 1.00 81.94 82 LEU A CA 1
ATOM 688 C C . LEU A 1 82 ? -13.278 -9.661 5.424 1.00 81.94 82 LEU A C 1
ATOM 690 O O . LEU A 1 82 ? -13.977 -9.727 6.429 1.00 81.94 82 LEU A O 1
ATOM 694 N N . LEU A 1 83 ? -12.965 -10.721 4.693 1.00 83.88 83 LEU A N 1
ATOM 695 C CA . LEU A 1 83 ? -13.214 -12.099 5.073 1.00 83.88 83 LEU A CA 1
ATOM 696 C C . LEU A 1 83 ? -11.864 -12.786 5.231 1.00 83.88 83 LEU A C 1
ATOM 698 O O . LEU A 1 83 ? -10.962 -12.560 4.422 1.00 83.88 83 LEU A O 1
ATOM 702 N N . SER A 1 84 ? -11.736 -13.683 6.207 1.00 80.38 84 SER A N 1
ATOM 703 C CA . SER A 1 84 ? -10.498 -14.442 6.432 1.00 80.38 84 SER A CA 1
ATOM 704 C C . SER A 1 84 ? -10.033 -15.191 5.175 1.00 80.38 84 SER A C 1
ATOM 706 O O . SER A 1 84 ? -8.833 -15.307 4.937 1.00 80.38 84 SER A O 1
ATOM 708 N N . SER A 1 85 ? -10.971 -15.632 4.326 1.00 84.06 85 SER A N 1
ATOM 709 C CA . SER A 1 85 ? -10.682 -16.254 3.026 1.00 84.06 85 SER A CA 1
ATOM 710 C C . SER A 1 85 ? -9.985 -15.308 2.046 1.00 84.06 85 SER A C 1
ATOM 712 O O . SER A 1 85 ? -9.120 -15.740 1.291 1.00 84.06 85 SER A O 1
ATOM 714 N N . ASN A 1 86 ? -10.324 -14.018 2.067 1.00 85.06 86 ASN A N 1
ATOM 715 C CA . ASN A 1 86 ? -9.741 -13.023 1.169 1.00 85.06 86 ASN A CA 1
ATOM 716 C C . ASN A 1 86 ? -8.346 -12.596 1.637 1.00 85.06 86 ASN A C 1
ATOM 718 O O . ASN A 1 86 ? -7.530 -12.200 0.816 1.00 85.06 86 ASN A O 1
ATOM 722 N N . LEU A 1 87 ? -8.016 -12.740 2.925 1.00 82.94 87 LEU A N 1
ATOM 723 C CA . LEU A 1 87 ? -6.671 -12.440 3.439 1.00 82.94 87 LEU A CA 1
ATOM 724 C C . LEU A 1 87 ? -5.592 -13.368 2.870 1.00 82.94 87 LEU A C 1
ATOM 726 O O . LEU A 1 87 ? -4.418 -13.008 2.857 1.00 82.94 87 LEU A O 1
ATOM 730 N N . ALA A 1 88 ? -5.972 -14.544 2.363 1.00 84.94 88 ALA A N 1
ATOM 731 C CA . ALA A 1 88 ? -5.062 -15.408 1.616 1.00 84.94 88 ALA A CA 1
ATOM 732 C C . ALA A 1 88 ? -4.545 -14.743 0.324 1.00 84.94 88 ALA A C 1
ATOM 734 O O . ALA A 1 88 ? -3.476 -15.102 -0.156 1.00 84.94 88 ALA A O 1
ATOM 735 N N . LEU A 1 89 ? -5.251 -13.738 -0.210 1.00 84.31 89 LEU A N 1
ATOM 736 C CA . LEU A 1 89 ? -4.819 -12.979 -1.388 1.00 84.31 89 LEU A CA 1
ATOM 737 C C . LEU A 1 89 ? -3.587 -12.104 -1.117 1.00 84.31 89 LEU A C 1
ATOM 739 O O . LEU A 1 89 ? -2.916 -11.720 -2.071 1.00 84.31 89 LEU A O 1
ATOM 743 N N . LEU A 1 90 ? -3.296 -11.809 0.155 1.00 84.88 90 LEU A N 1
ATOM 744 C CA . LEU A 1 90 ? -2.097 -11.086 0.585 1.00 84.88 90 LEU A CA 1
ATOM 745 C C . LEU A 1 90 ? -0.879 -12.010 0.721 1.00 84.88 90 LEU A C 1
ATOM 747 O O . LEU A 1 90 ? 0.251 -11.539 0.738 1.00 84.88 90 LEU A O 1
ATOM 751 N N . ASP A 1 91 ? -1.088 -13.328 0.797 1.00 85.44 91 ASP A N 1
ATOM 752 C CA . ASP A 1 91 ? -0.027 -14.335 0.940 1.00 85.44 91 ASP A CA 1
ATOM 753 C C . ASP A 1 91 ? 0.568 -14.733 -0.418 1.00 85.44 91 ASP A C 1
ATOM 755 O O . ASP A 1 91 ? 0.725 -15.906 -0.762 1.00 85.44 91 ASP A O 1
ATOM 759 N N . LYS A 1 92 ? 0.850 -13.727 -1.249 1.00 83.31 92 LYS A N 1
ATOM 760 C CA . LYS A 1 92 ? 1.478 -13.906 -2.558 1.00 83.31 92 LYS A CA 1
ATOM 761 C C . LYS A 1 92 ? 2.936 -13.468 -2.496 1.00 83.31 92 LYS A C 1
ATOM 763 O O . LYS A 1 92 ? 3.274 -12.477 -1.855 1.00 83.31 92 LYS A O 1
ATOM 768 N N . LYS A 1 93 ? 3.802 -14.158 -3.249 1.00 78.38 93 LYS A N 1
ATOM 769 C CA . LYS A 1 93 ? 5.254 -13.880 -3.318 1.00 78.38 93 LYS A CA 1
ATOM 770 C C . LYS A 1 93 ? 5.607 -12.449 -3.749 1.00 78.38 93 LYS A C 1
ATOM 772 O O . LYS A 1 93 ? 6.721 -12.004 -3.511 1.00 78.38 93 LYS A O 1
ATOM 777 N N . ASN A 1 94 ? 4.682 -11.755 -4.402 1.00 87.25 94 ASN A N 1
ATOM 778 C CA . ASN A 1 94 ? 4.825 -10.388 -4.890 1.00 87.25 94 ASN A CA 1
ATOM 779 C C . ASN A 1 94 ? 4.245 -9.331 -3.930 1.00 87.25 94 ASN A C 1
ATOM 781 O O . ASN A 1 94 ? 4.040 -8.196 -4.357 1.00 87.25 94 ASN A O 1
ATOM 785 N N . THR A 1 95 ? 3.954 -9.692 -2.675 1.00 90.38 95 THR A N 1
ATOM 786 C CA . THR A 1 95 ? 3.367 -8.787 -1.676 1.00 90.38 95 THR A CA 1
ATOM 787 C C . THR A 1 95 ? 4.407 -8.342 -0.651 1.00 90.38 95 THR A C 1
ATOM 789 O O . THR A 1 95 ? 5.164 -9.153 -0.122 1.00 90.38 95 THR A O 1
ATOM 792 N N . VAL A 1 96 ? 4.422 -7.047 -0.348 1.00 92.38 96 VAL A N 1
ATOM 793 C CA . VAL A 1 96 ? 5.227 -6.421 0.705 1.00 92.38 96 VAL A CA 1
ATOM 794 C C . VAL A 1 96 ? 4.271 -5.724 1.662 1.00 92.38 96 VAL A C 1
ATOM 796 O O . VAL A 1 96 ? 3.428 -4.951 1.218 1.00 92.38 96 VAL A O 1
ATOM 799 N N . CYS A 1 97 ? 4.406 -5.968 2.962 1.00 94.12 97 CYS A N 1
ATOM 800 C CA . CYS A 1 97 ? 3.579 -5.330 3.982 1.00 94.12 97 CYS A CA 1
ATOM 801 C C . CYS A 1 97 ? 4.473 -4.585 4.969 1.00 94.12 97 CYS A C 1
ATOM 803 O O . CYS A 1 97 ? 5.399 -5.177 5.523 1.00 94.12 97 CYS A O 1
ATOM 805 N N . VAL A 1 98 ? 4.172 -3.317 5.227 1.00 95.44 98 VAL A N 1
ATOM 806 C CA . VAL A 1 98 ? 4.878 -2.482 6.204 1.00 95.44 98 VAL A CA 1
ATOM 807 C C . VAL A 1 98 ? 3.849 -1.889 7.155 1.00 95.44 98 VAL A C 1
ATOM 809 O O . VAL A 1 98 ? 2.780 -1.459 6.726 1.00 95.44 98 VAL A O 1
ATOM 812 N N . SER A 1 99 ? 4.138 -1.900 8.454 1.00 95.25 99 SER A N 1
ATOM 813 C CA . SER A 1 99 ? 3.251 -1.289 9.437 1.00 95.25 99 SER A CA 1
ATOM 814 C C . SER A 1 99 ? 3.997 -0.778 10.654 1.00 95.25 99 SER A C 1
ATOM 816 O O . SER A 1 99 ? 4.920 -1.430 11.145 1.00 95.25 99 SER A O 1
ATOM 818 N N . ASP A 1 100 ? 3.529 0.351 11.162 1.00 95.12 100 ASP A N 1
ATOM 819 C CA . ASP A 1 100 ? 3.866 0.926 12.459 1.00 95.12 100 ASP A CA 1
ATOM 820 C C . ASP A 1 100 ? 2.614 1.092 13.345 1.00 95.12 100 ASP A C 1
ATOM 822 O O . ASP A 1 100 ? 2.632 1.834 14.330 1.00 95.12 100 ASP A O 1
ATOM 826 N N . VAL A 1 101 ? 1.529 0.374 13.010 1.00 95.00 101 VAL A N 1
ATOM 827 C CA . VAL A 1 101 ? 0.266 0.423 13.750 1.00 95.00 101 VAL A CA 1
ATOM 828 C C . VAL A 1 101 ? 0.494 0.035 15.199 1.00 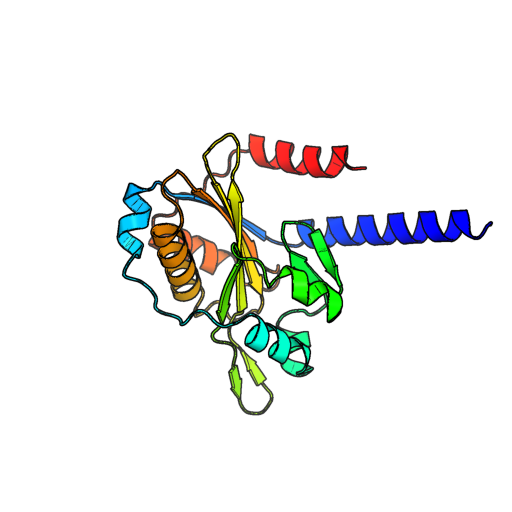95.00 101 VAL A C 1
ATOM 830 O O . VAL A 1 101 ? 1.030 -1.034 15.510 1.00 95.00 101 VAL A O 1
ATOM 833 N N . LYS A 1 102 ? 0.014 0.899 16.086 1.00 93.62 102 LYS A N 1
ATOM 834 C CA . LYS A 1 102 ? 0.091 0.732 17.533 1.00 93.62 102 LYS A CA 1
ATOM 835 C C . LYS A 1 102 ? -1.252 1.037 18.179 1.00 93.62 102 LYS A C 1
ATOM 837 O O . LYS A 1 102 ? -2.062 1.797 17.647 1.00 93.62 102 LYS A O 1
ATOM 842 N N . VAL A 1 103 ? -1.458 0.432 19.341 1.00 93.19 103 VAL A N 1
ATOM 843 C CA . VAL A 1 103 ? -2.612 0.670 20.205 1.00 93.19 103 VAL A CA 1
ATOM 844 C C . VAL A 1 103 ? -2.079 1.197 21.529 1.00 93.19 103 VAL A C 1
ATOM 846 O O . VAL A 1 103 ? -1.276 0.514 22.163 1.00 93.19 103 VAL A O 1
ATOM 849 N N . ASP A 1 104 ? -2.499 2.398 21.909 1.00 91.75 104 ASP A N 1
ATOM 850 C CA . ASP A 1 104 ? -2.124 3.060 23.161 1.00 91.75 104 ASP A CA 1
ATOM 851 C C . ASP A 1 104 ? -3.401 3.532 23.861 1.00 91.75 104 ASP A C 1
ATOM 853 O O . ASP A 1 104 ? -4.171 4.280 23.263 1.00 91.75 104 ASP A O 1
ATOM 857 N N . ASP A 1 105 ? -3.677 3.025 25.065 1.00 86.75 105 ASP A N 1
ATOM 858 C CA . ASP A 1 105 ? -4.904 3.312 25.828 1.00 86.75 105 ASP A CA 1
ATOM 859 C C . ASP A 1 105 ? -6.196 3.290 24.973 1.00 86.75 105 ASP A C 1
ATOM 861 O O . ASP A 1 105 ? -6.988 4.228 24.971 1.00 86.75 105 ASP A O 1
ATOM 865 N N . GLU A 1 106 ? -6.398 2.205 24.210 1.00 85.81 106 GLU A N 1
ATOM 866 C CA . GLU A 1 106 ? -7.526 1.986 23.273 1.00 85.81 106 GLU A CA 1
ATOM 867 C C . GLU A 1 106 ? -7.525 2.854 21.998 1.00 85.81 106 GLU A C 1
ATOM 869 O O . GLU A 1 106 ? -8.319 2.611 21.083 1.00 85.81 106 GLU A O 1
ATOM 874 N N . ILE A 1 107 ? -6.601 3.807 21.874 1.00 91.75 107 ILE A N 1
ATOM 875 C CA . ILE A 1 107 ? -6.434 4.642 20.685 1.00 91.75 107 ILE A CA 1
ATOM 876 C C . ILE A 1 107 ? -5.524 3.924 19.689 1.00 91.75 107 ILE A C 1
ATOM 878 O O . ILE A 1 107 ? -4.368 3.605 19.973 1.00 91.75 107 ILE A O 1
ATOM 882 N N . VAL A 1 108 ? -6.043 3.685 18.485 1.00 94.62 108 VAL A N 1
ATOM 883 C CA . VAL A 1 108 ? -5.268 3.124 17.371 1.00 94.62 108 VAL A CA 1
ATOM 884 C C . VAL A 1 108 ? -4.671 4.258 16.538 1.00 94.62 108 VAL A C 1
ATOM 886 O O . VAL A 1 108 ? -5.372 5.206 16.185 1.00 94.62 108 VAL A O 1
ATOM 889 N N . SER A 1 109 ? -3.381 4.156 16.216 1.00 94.75 109 SER A N 1
ATOM 890 C CA . SER A 1 109 ? -2.647 5.104 15.362 1.00 94.75 109 SER A CA 1
ATOM 891 C C . SER A 1 109 ? -1.631 4.382 14.470 1.00 94.75 109 SER A C 1
ATOM 893 O O . SER A 1 109 ? -1.414 3.177 14.633 1.00 94.75 109 SER A O 1
ATOM 895 N N . GLY A 1 110 ? -1.014 5.116 13.541 1.00 94.38 110 GLY A N 1
ATOM 896 C CA . GLY A 1 110 ? -0.065 4.598 12.553 1.00 94.38 110 GLY A CA 1
ATOM 897 C C . GLY A 1 110 ? -0.695 4.227 11.207 1.00 94.38 110 GLY A C 1
ATOM 898 O O . GLY A 1 110 ? -1.859 4.519 10.920 1.00 94.38 110 GLY A O 1
ATOM 899 N N . LEU A 1 111 ? 0.097 3.565 10.374 1.00 94.44 111 LEU A N 1
ATOM 900 C CA . LEU A 1 111 ? -0.222 3.153 9.018 1.00 94.44 111 LEU A CA 1
ATOM 901 C C . LEU A 1 111 ? 0.020 1.663 8.809 1.00 94.44 111 LEU A C 1
ATOM 903 O O . LEU A 1 111 ? 0.935 1.025 9.338 1.00 94.44 111 LEU A O 1
ATOM 907 N N . LEU A 1 112 ? -0.792 1.104 7.928 1.00 94.56 112 LEU A N 1
ATOM 908 C CA . LEU A 1 112 ? -0.504 -0.148 7.254 1.00 94.56 112 LEU A CA 1
ATOM 909 C C . LEU A 1 112 ? -0.365 0.160 5.770 1.00 94.56 112 LEU A C 1
ATOM 911 O O . LEU A 1 112 ? -1.267 0.739 5.170 1.00 94.56 112 LEU A O 1
ATOM 915 N N . SER A 1 113 ? 0.735 -0.265 5.164 1.00 94.38 113 SER A N 1
ATOM 916 C CA . SER A 1 113 ? 0.911 -0.195 3.723 1.00 94.38 113 SER A CA 1
ATOM 917 C C . SER A 1 113 ? 1.131 -1.574 3.123 1.00 94.38 113 SER A C 1
ATOM 919 O O . SER A 1 113 ? 1.917 -2.383 3.623 1.00 94.38 113 SER A O 1
ATOM 921 N N . ILE A 1 114 ? 0.393 -1.855 2.053 1.00 93.50 114 ILE A N 1
ATOM 922 C CA . ILE A 1 114 ? 0.414 -3.136 1.352 1.00 93.50 114 ILE A CA 1
ATOM 923 C C . ILE A 1 114 ? 0.782 -2.862 -0.097 1.00 93.50 114 ILE A C 1
ATOM 925 O O . ILE A 1 114 ? 0.050 -2.200 -0.824 1.00 93.50 114 ILE A O 1
ATOM 929 N N . GLY A 1 115 ? 1.936 -3.367 -0.506 1.00 93.06 115 GLY A N 1
ATOM 930 C CA . GLY A 1 115 ? 2.461 -3.230 -1.850 1.00 93.06 115 GLY A CA 1
ATOM 931 C C . GLY A 1 115 ? 2.372 -4.544 -2.612 1.00 93.06 115 GLY A C 1
ATOM 932 O O . GLY A 1 115 ? 2.815 -5.571 -2.108 1.00 93.06 115 GLY A O 1
ATOM 933 N N . THR A 1 116 ? 1.843 -4.523 -3.829 1.00 92.25 116 THR A N 1
ATOM 934 C CA . THR A 1 116 ? 1.807 -5.675 -4.742 1.00 92.25 116 THR A CA 1
ATOM 935 C C . THR A 1 116 ? 2.395 -5.293 -6.088 1.00 92.25 116 THR A C 1
ATOM 937 O O . THR A 1 116 ? 2.221 -4.162 -6.536 1.00 92.25 116 THR A O 1
ATOM 940 N N . TYR A 1 117 ? 3.086 -6.213 -6.760 1.00 91.62 117 TYR A N 1
ATOM 941 C CA . TYR A 1 117 ? 3.652 -5.927 -8.080 1.00 91.62 117 TYR A CA 1
ATOM 942 C C . TYR A 1 117 ? 3.358 -6.991 -9.120 1.00 91.62 117 TYR A C 1
ATOM 944 O O . TYR A 1 117 ? 3.238 -8.174 -8.813 1.00 91.62 117 TYR A O 1
ATOM 952 N N . TYR A 1 118 ? 3.285 -6.578 -10.378 1.00 89.06 118 TYR A N 1
ATOM 953 C CA . TYR A 1 118 ? 3.136 -7.487 -11.507 1.00 89.06 118 TYR A CA 1
ATOM 954 C C . TYR A 1 118 ? 3.919 -6.984 -12.717 1.00 89.06 118 TYR A C 1
ATOM 956 O O . TYR A 1 118 ? 4.175 -5.787 -12.870 1.00 89.06 118 TYR A O 1
ATOM 964 N N . LYS A 1 119 ? 4.322 -7.920 -13.580 1.00 88.62 119 LYS A N 1
ATOM 965 C CA . LYS A 1 119 ? 5.017 -7.608 -14.830 1.00 88.62 119 LYS A CA 1
ATOM 966 C C . LYS A 1 119 ? 4.024 -7.052 -15.851 1.00 88.62 119 LYS A C 1
ATOM 968 O O . LYS A 1 119 ? 2.951 -7.624 -16.039 1.00 88.62 119 LYS A O 1
ATOM 973 N N . ALA A 1 120 ? 4.391 -5.968 -16.521 1.00 82.88 120 ALA A N 1
ATOM 974 C CA . ALA A 1 120 ? 3.613 -5.334 -17.581 1.00 82.88 120 ALA A CA 1
ATOM 975 C C . ALA A 1 120 ? 4.415 -5.315 -18.890 1.00 82.88 120 ALA A C 1
ATOM 977 O O . ALA A 1 120 ? 5.640 -5.386 -18.884 1.00 82.88 120 ALA A O 1
ATOM 978 N N . SER A 1 121 ? 3.734 -5.211 -20.033 1.00 78.62 121 SER A N 1
ATOM 979 C CA . SER A 1 121 ? 4.398 -5.169 -21.346 1.00 78.62 121 SER A CA 1
ATOM 980 C C . SER A 1 121 ? 5.244 -3.906 -21.553 1.00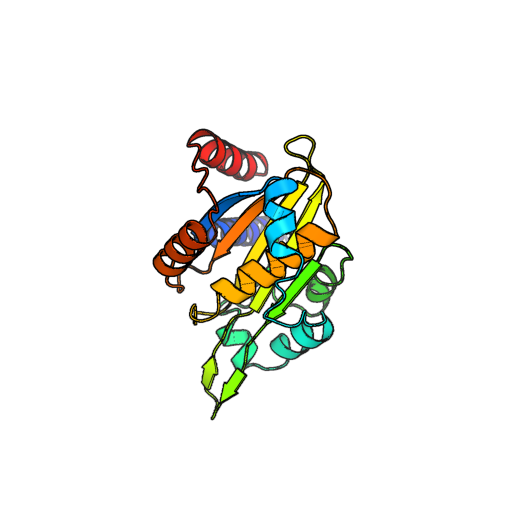 78.62 121 SER A C 1
ATOM 982 O O . SER A 1 121 ? 6.240 -3.952 -22.268 1.00 78.62 121 SER A O 1
ATOM 984 N N . ARG A 1 122 ? 4.833 -2.785 -20.947 1.00 77.44 122 ARG A N 1
ATOM 985 C CA . ARG A 1 122 ? 5.556 -1.510 -20.785 1.00 77.44 122 ARG A CA 1
ATOM 986 C C . ARG A 1 122 ? 4.980 -0.844 -19.526 1.00 77.44 122 ARG A C 1
ATOM 988 O O . ARG A 1 122 ? 3.756 -0.881 -19.393 1.00 77.44 122 ARG A O 1
ATOM 995 N N . PRO A 1 123 ? 5.764 -0.267 -18.600 1.00 61.03 123 PRO A N 1
ATOM 996 C CA . PRO A 1 123 ? 7.210 0.010 -18.618 1.00 61.03 123 PRO A CA 1
ATOM 997 C C . PRO A 1 123 ? 8.123 -1.199 -18.334 1.00 61.03 123 PRO A C 1
ATOM 999 O O . PRO A 1 123 ? 9.284 -1.152 -18.701 1.00 61.03 123 PRO A O 1
ATOM 1002 N N . GLY A 1 124 ? 7.602 -2.256 -17.709 1.00 84.12 124 GLY A N 1
ATOM 1003 C CA . GLY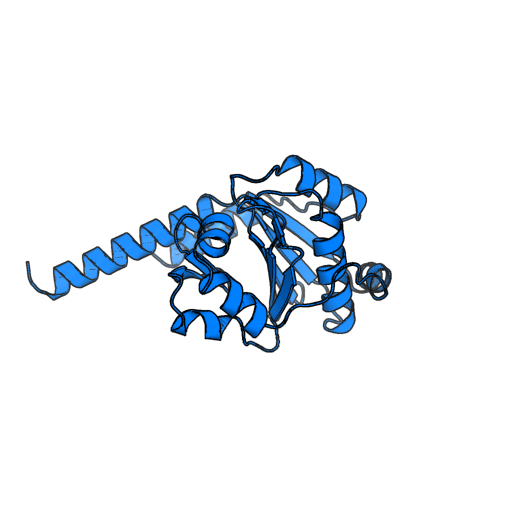 A 1 124 ? 8.370 -3.390 -17.187 1.00 84.12 124 GLY A CA 1
ATOM 1004 C C . GLY A 1 124 ? 7.627 -3.992 -15.998 1.00 84.12 124 GLY A C 1
ATOM 1005 O O . GLY A 1 124 ? 7.079 -5.093 -16.088 1.00 84.12 124 GLY A O 1
ATOM 1006 N N . TYR A 1 125 ? 7.458 -3.200 -14.935 1.00 90.62 125 TYR A N 1
ATOM 1007 C CA . TYR A 1 125 ? 6.641 -3.558 -13.772 1.00 90.62 125 TYR A CA 1
ATOM 1008 C C . TYR A 1 125 ? 5.661 -2.458 -13.369 1.00 90.62 125 TYR A C 1
ATOM 1010 O O . TYR A 1 125 ? 5.897 -1.267 -13.570 1.00 90.62 125 TYR A O 1
ATOM 1018 N N . VAL A 1 126 ? 4.561 -2.877 -12.750 1.00 90.00 126 VAL A N 1
ATOM 1019 C CA . VAL A 1 126 ? 3.642 -1.995 -12.029 1.00 90.00 126 VAL A CA 1
ATOM 1020 C C . VAL A 1 126 ? 3.638 -2.405 -10.563 1.00 90.00 126 VAL A C 1
ATOM 1022 O O . VAL A 1 126 ? 3.448 -3.581 -10.254 1.00 90.00 126 VAL A O 1
ATOM 1025 N N . TYR A 1 127 ? 3.834 -1.435 -9.674 1.00 92.12 127 TYR A N 1
ATOM 1026 C CA . TYR A 1 127 ? 3.785 -1.570 -8.225 1.00 92.12 127 TYR A CA 1
ATOM 1027 C C . TYR A 1 127 ? 2.590 -0.799 -7.674 1.00 92.12 127 TYR A C 1
ATOM 1029 O O . TYR A 1 127 ? 2.492 0.412 -7.839 1.00 92.12 127 TYR A O 1
ATOM 1037 N N . CYS A 1 128 ? 1.673 -1.491 -7.018 1.00 91.56 128 CYS A N 1
ATOM 1038 C CA . CYS A 1 128 ? 0.464 -0.917 -6.445 1.00 91.56 128 CYS A CA 1
ATOM 1039 C C . CYS A 1 128 ? 0.630 -0.891 -4.935 1.00 91.56 128 CYS A C 1
ATOM 1041 O O . CYS A 1 128 ? 0.821 -1.946 -4.338 1.00 91.56 128 CYS A O 1
ATOM 1043 N N . LEU A 1 129 ? 0.590 0.296 -4.344 1.00 92.94 129 LEU A N 1
ATOM 1044 C CA . LEU A 1 129 ? 0.792 0.520 -2.924 1.00 92.94 129 LEU A CA 1
ATOM 1045 C C . LEU A 1 129 ? -0.485 1.072 -2.302 1.00 92.94 129 LEU A C 1
ATOM 1047 O O . LEU A 1 129 ? -0.859 2.210 -2.556 1.00 92.94 129 LEU A O 1
ATOM 1051 N N . ASP A 1 130 ? -1.127 0.285 -1.456 1.00 91.75 130 ASP A N 1
ATOM 1052 C CA . ASP A 1 130 ? -2.307 0.689 -0.709 1.00 91.75 130 ASP A CA 1
ATOM 1053 C C . ASP A 1 130 ? -1.909 1.167 0.688 1.00 91.75 130 ASP A C 1
ATOM 1055 O O . ASP A 1 130 ? -1.364 0.388 1.467 1.00 91.75 130 ASP A O 1
ATOM 1059 N N . LEU A 1 131 ? -2.204 2.429 1.014 1.00 92.81 131 LEU A N 1
ATOM 1060 C CA . LEU A 1 131 ? -2.047 3.000 2.354 1.00 92.81 131 LEU A CA 1
ATOM 1061 C C . LEU A 1 131 ? -3.381 2.961 3.111 1.00 92.81 131 LEU A C 1
ATOM 1063 O O . LEU A 1 131 ? -4.400 3.443 2.603 1.00 92.81 131 LEU A O 1
ATOM 1067 N N . TYR A 1 132 ? -3.352 2.401 4.318 1.00 92.06 132 TYR A N 1
ATOM 1068 C CA . TYR A 1 132 ? -4.469 2.277 5.254 1.00 92.06 132 TYR A CA 1
ATOM 1069 C C . TYR A 1 132 ? -4.115 2.942 6.589 1.00 92.06 132 TYR A C 1
ATOM 1071 O O . TYR A 1 132 ? -2.972 2.864 7.039 1.00 92.06 132 TYR A O 1
ATOM 1079 N N . GLY A 1 133 ? -5.114 3.535 7.242 1.00 91.88 133 GLY A N 1
ATOM 1080 C CA . GLY A 1 133 ? -4.931 4.393 8.418 1.00 91.88 133 GLY A CA 1
ATOM 1081 C C . GLY A 1 133 ? -4.979 5.875 8.049 1.00 91.88 133 GLY A C 1
ATOM 1082 O O . GLY A 1 133 ? -5.088 6.225 6.879 1.00 91.88 133 GLY A O 1
ATOM 1083 N N . THR A 1 134 ? -4.956 6.751 9.049 1.00 91.81 134 THR A N 1
ATOM 1084 C CA . THR A 1 134 ? -5.075 8.210 8.852 1.00 91.81 134 THR A CA 1
ATOM 1085 C C . THR A 1 134 ? -3.853 8.986 9.334 1.00 91.81 134 THR A C 1
ATOM 1087 O O . THR A 1 134 ? -3.717 10.163 9.014 1.00 91.81 134 THR A O 1
ATOM 1090 N N . ASP A 1 135 ? -2.966 8.351 10.100 1.00 92.88 135 ASP A N 1
ATOM 1091 C CA . ASP A 1 135 ? -1.771 8.982 10.657 1.00 92.88 135 ASP A CA 1
ATOM 1092 C C . ASP A 1 135 ? -0.632 9.000 9.631 1.00 92.88 135 ASP A C 1
ATOM 1094 O O . ASP A 1 135 ? 0.163 8.077 9.541 1.00 92.88 135 ASP A O 1
ATOM 1098 N N . MET A 1 136 ? -0.532 10.067 8.841 1.00 92.62 136 MET A N 1
ATOM 1099 C CA . MET A 1 136 ? 0.461 10.169 7.762 1.00 92.62 136 MET A CA 1
ATOM 1100 C C . MET A 1 136 ? 1.883 10.521 8.241 1.00 92.62 136 MET A C 1
ATOM 1102 O O . MET A 1 136 ? 2.737 10.858 7.415 1.00 92.62 136 MET A O 1
ATOM 1106 N N . SER A 1 137 ? 2.165 10.474 9.548 1.00 93.31 137 SER A N 1
ATOM 1107 C CA . SER A 1 137 ? 3.461 10.886 10.106 1.00 93.31 137 SER A CA 1
ATOM 1108 C C . SER A 1 137 ? 4.636 10.024 9.626 1.00 93.31 137 SER A C 1
ATOM 1110 O O . SER A 1 137 ? 5.711 10.565 9.361 1.00 93.31 137 SER A O 1
ATOM 1112 N N . SER A 1 138 ? 4.418 8.723 9.417 1.00 94.38 138 SER A N 1
ATOM 1113 C CA . SER A 1 138 ? 5.425 7.744 8.981 1.00 94.38 138 SER A CA 1
ATOM 1114 C C . SER A 1 138 ? 5.389 7.418 7.484 1.00 94.38 138 SER A C 1
ATOM 1116 O O . SER A 1 138 ? 6.127 6.550 7.015 1.00 94.38 138 SER A O 1
ATOM 1118 N N . VAL A 1 139 ? 4.583 8.129 6.679 1.00 94.44 139 VAL A N 1
ATOM 1119 C CA . VAL A 1 139 ? 4.409 7.808 5.245 1.00 94.44 139 VAL A CA 1
ATOM 1120 C C . VAL A 1 139 ? 5.730 7.784 4.469 1.00 94.44 139 VAL A C 1
ATOM 1122 O O . VAL A 1 139 ? 5.910 6.968 3.567 1.00 94.44 139 VAL A O 1
ATOM 1125 N N . ARG A 1 140 ? 6.682 8.648 4.840 1.00 94.12 140 ARG A N 1
ATOM 1126 C CA . ARG A 1 140 ? 8.024 8.688 4.247 1.00 94.12 140 ARG A CA 1
ATOM 1127 C C . ARG A 1 140 ? 8.765 7.376 4.448 1.00 94.12 140 ARG A C 1
ATOM 1129 O O . ARG A 1 140 ? 9.325 6.836 3.498 1.00 94.12 140 ARG A O 1
ATOM 1136 N N . ASP A 1 141 ? 8.737 6.860 5.664 1.00 94.44 141 ASP A N 1
ATOM 1137 C CA . ASP A 1 141 ? 9.452 5.646 6.020 1.00 94.44 141 ASP A CA 1
ATOM 1138 C C . ASP A 1 141 ? 8.777 4.420 5.395 1.00 94.44 141 ASP A C 1
ATOM 1140 O O . ASP A 1 141 ? 9.454 3.534 4.876 1.00 94.44 141 ASP A O 1
ATOM 1144 N N . HIS A 1 142 ? 7.444 4.412 5.321 1.00 94.88 142 HIS A N 1
ATOM 1145 C CA . HIS A 1 142 ? 6.704 3.413 4.551 1.00 94.88 142 HIS A CA 1
ATOM 1146 C C . HIS A 1 142 ? 7.129 3.404 3.076 1.00 94.88 142 HIS A C 1
ATOM 1148 O O . HIS A 1 142 ? 7.496 2.351 2.549 1.00 94.88 142 HIS A O 1
ATOM 1154 N N . LEU A 1 143 ? 7.131 4.565 2.409 1.00 94.06 143 LEU A N 1
ATOM 1155 C CA . LEU A 1 143 ? 7.548 4.671 1.008 1.00 94.06 143 LEU A CA 1
ATOM 1156 C C . LEU A 1 143 ? 8.982 4.180 0.807 1.00 94.06 143 LEU A C 1
ATOM 1158 O O . LEU A 1 143 ? 9.214 3.377 -0.093 1.00 94.06 143 LEU A O 1
ATOM 1162 N N . LEU A 1 144 ? 9.919 4.588 1.665 1.00 93.62 144 LEU A N 1
ATOM 1163 C CA . LEU A 1 144 ? 11.305 4.123 1.604 1.00 93.62 144 LEU A CA 1
ATOM 1164 C C . LEU A 1 144 ? 11.418 2.607 1.768 1.00 93.62 144 LEU A C 1
ATOM 1166 O O . LEU A 1 144 ? 12.078 1.969 0.953 1.00 93.62 144 LEU A O 1
ATOM 1170 N N . SER A 1 145 ? 10.727 2.011 2.745 1.00 93.88 145 SER A N 1
ATOM 1171 C CA . SER A 1 145 ? 10.723 0.554 2.917 1.00 93.88 145 SER A CA 1
ATOM 1172 C C . SER A 1 145 ? 10.205 -0.166 1.668 1.00 93.88 145 SER A C 1
ATOM 1174 O O . SER A 1 145 ? 10.792 -1.164 1.245 1.00 93.88 145 SER A O 1
ATOM 1176 N N . HIS A 1 146 ? 9.142 0.341 1.036 1.00 94.12 146 HIS A N 1
ATOM 1177 C CA . HIS A 1 146 ? 8.622 -0.229 -0.207 1.00 94.12 146 HIS A CA 1
ATOM 1178 C C . HIS A 1 146 ? 9.602 -0.064 -1.378 1.00 94.12 146 HIS A C 1
ATOM 1180 O O . HIS A 1 146 ? 9.864 -1.050 -2.068 1.00 94.12 146 HIS A O 1
ATOM 1186 N N . LEU A 1 147 ? 10.183 1.127 -1.562 1.00 92.50 147 LEU A N 1
ATOM 1187 C CA . LEU A 1 147 ? 11.193 1.417 -2.589 1.00 92.50 147 LEU A CA 1
ATOM 1188 C C . LEU A 1 147 ? 12.436 0.525 -2.433 1.00 92.50 147 LEU A C 1
ATOM 1190 O O . LEU A 1 147 ? 12.875 -0.102 -3.396 1.00 92.50 147 LEU A O 1
ATOM 1194 N N . GLY A 1 148 ? 12.951 0.377 -1.212 1.00 91.62 148 GLY A N 1
ATOM 1195 C CA . GLY A 1 148 ? 14.086 -0.499 -0.924 1.00 91.62 148 GLY A CA 1
ATOM 1196 C C . GLY A 1 148 ? 13.773 -1.981 -1.150 1.00 91.62 148 GLY A C 1
ATOM 1197 O O . GLY A 1 148 ? 14.634 -2.742 -1.594 1.00 91.62 148 GLY A O 1
ATOM 1198 N N . CYS A 1 149 ? 12.532 -2.413 -0.901 1.00 90.56 149 CYS A N 1
ATOM 1199 C CA . CYS A 1 149 ? 12.105 -3.774 -1.228 1.00 90.56 149 CYS A CA 1
ATOM 1200 C C . CYS A 1 149 ? 12.050 -4.005 -2.739 1.00 90.56 149 CYS A C 1
ATOM 1202 O O . CYS A 1 149 ? 12.561 -5.019 -3.212 1.00 90.56 149 CYS A O 1
ATOM 1204 N N . ILE A 1 150 ? 11.446 -3.093 -3.505 1.00 90.88 150 ILE A N 1
ATOM 1205 C CA . ILE A 1 150 ? 11.348 -3.260 -4.961 1.00 90.88 150 ILE A CA 1
ATOM 1206 C C . ILE A 1 150 ? 12.710 -3.157 -5.642 1.00 90.88 150 ILE A C 1
ATOM 1208 O O . ILE A 1 150 ? 12.952 -3.938 -6.553 1.00 90.88 150 ILE A O 1
ATOM 1212 N N . ALA A 1 151 ? 13.622 -2.312 -5.150 1.00 89.00 151 ALA A N 1
ATOM 1213 C CA . ALA A 1 151 ? 14.997 -2.216 -5.644 1.00 89.00 151 ALA A CA 1
ATOM 1214 C C . ALA A 1 151 ? 15.749 -3.556 -5.574 1.00 89.00 151 ALA A C 1
ATOM 1216 O O . ALA A 1 151 ? 16.561 -3.873 -6.435 1.00 89.00 151 ALA A O 1
ATOM 1217 N N . LYS A 1 152 ? 15.449 -4.381 -4.563 1.00 87.38 152 LYS A N 1
ATOM 1218 C CA . LYS A 1 152 ? 16.050 -5.716 -4.391 1.00 87.38 152 LYS A CA 1
ATOM 1219 C C . LYS A 1 152 ? 15.402 -6.797 -5.251 1.00 87.38 152 LYS A C 1
ATOM 1221 O O . LYS A 1 152 ? 15.995 -7.856 -5.435 1.00 87.38 152 LYS A O 1
ATOM 1226 N N . MET A 1 153 ? 14.165 -6.578 -5.691 1.00 86.81 153 MET A N 1
ATOM 1227 C CA . MET A 1 153 ? 13.348 -7.600 -6.350 1.00 86.81 153 MET A CA 1
ATOM 1228 C C . MET A 1 153 ? 13.197 -7.377 -7.853 1.00 86.81 153 MET A C 1
ATOM 1230 O O . MET A 1 153 ? 12.950 -8.344 -8.570 1.00 86.81 153 MET A O 1
ATOM 1234 N N . LEU A 1 154 ? 13.284 -6.129 -8.311 1.00 88.50 154 LEU A N 1
ATOM 1235 C CA . LEU A 1 154 ? 12.954 -5.709 -9.668 1.00 88.50 154 LEU A CA 1
ATOM 1236 C C . LEU A 1 154 ? 14.162 -5.022 -10.307 1.00 88.50 154 LEU A C 1
ATOM 1238 O O . LEU A 1 154 ? 14.817 -4.192 -9.687 1.00 88.50 154 LEU A O 1
ATOM 1242 N N . ASP A 1 155 ? 14.427 -5.366 -11.561 1.00 88.19 155 ASP A N 1
ATOM 1243 C CA . ASP A 1 155 ? 15.597 -4.951 -12.342 1.00 88.19 155 ASP A CA 1
ATOM 1244 C C . ASP A 1 155 ? 15.236 -4.075 -13.557 1.00 88.19 155 ASP A C 1
ATOM 1246 O O . ASP A 1 155 ? 16.079 -3.801 -14.409 1.00 88.19 155 ASP A O 1
ATOM 1250 N N . ASP A 1 156 ? 13.984 -3.625 -13.636 1.00 89.00 156 ASP A N 1
ATOM 1251 C CA . ASP A 1 156 ? 13.429 -2.859 -14.755 1.00 89.00 156 ASP A CA 1
ATOM 1252 C C . ASP A 1 156 ? 12.636 -1.645 -14.242 1.00 89.00 156 ASP A C 1
ATOM 1254 O O . ASP A 1 156 ? 12.447 -1.466 -13.037 1.00 89.00 156 ASP A O 1
ATOM 1258 N N . ILE A 1 157 ? 12.165 -0.794 -15.151 1.00 86.69 157 ILE A N 1
ATOM 1259 C CA . ILE A 1 157 ? 11.379 0.396 -14.827 1.00 86.69 157 ILE A CA 1
ATOM 1260 C C . ILE A 1 157 ? 10.088 -0.008 -14.104 1.00 86.69 157 ILE A C 1
ATOM 1262 O O . ILE A 1 157 ? 9.305 -0.841 -14.580 1.00 86.69 157 ILE A O 1
ATOM 1266 N N . VAL A 1 158 ? 9.834 0.654 -12.973 1.00 88.88 158 VAL A N 1
ATOM 1267 C CA . VAL A 1 158 ? 8.660 0.413 -12.134 1.00 88.88 158 VAL A CA 1
ATOM 1268 C C . VAL A 1 158 ? 7.736 1.624 -12.174 1.00 88.88 158 VAL A C 1
ATOM 1270 O O . VAL A 1 158 ? 8.122 2.738 -11.824 1.00 88.88 158 VAL A O 1
ATOM 1273 N N . TYR A 1 159 ? 6.485 1.404 -12.573 1.00 89.44 159 TYR A N 1
ATOM 1274 C CA . TYR A 1 159 ? 5.408 2.371 -12.358 1.00 89.44 159 TYR A CA 1
ATOM 1275 C C . TYR A 1 159 ? 4.789 2.133 -10.990 1.00 89.44 159 TYR A C 1
ATOM 1277 O O . TYR A 1 159 ? 4.189 1.085 -10.763 1.00 89.44 159 TYR A O 1
ATOM 1285 N N . VAL A 1 160 ? 4.903 3.105 -10.096 1.00 89.94 160 VAL A N 1
ATOM 1286 C CA . VAL A 1 160 ? 4.355 3.021 -8.746 1.00 89.94 160 VAL A CA 1
ATOM 1287 C C . VAL A 1 160 ? 3.049 3.802 -8.669 1.00 89.94 160 VAL A C 1
ATOM 1289 O O . VAL A 1 160 ? 2.954 4.949 -9.108 1.00 89.94 160 VAL A O 1
ATOM 1292 N N . LEU A 1 161 ? 2.030 3.152 -8.121 1.00 89.06 161 LEU A N 1
ATOM 1293 C CA . LEU A 1 161 ? 0.661 3.633 -8.016 1.00 89.06 161 LEU A CA 1
ATOM 1294 C C . LEU A 1 161 ? 0.269 3.566 -6.542 1.00 89.06 161 LEU A C 1
ATOM 1296 O O . LEU A 1 161 ? 0.070 2.478 -6.009 1.00 89.06 161 LEU A O 1
ATOM 1300 N N . VAL A 1 162 ? 0.212 4.720 -5.880 1.00 90.56 162 VAL A N 1
ATOM 1301 C CA . VAL A 1 162 ? -0.074 4.830 -4.447 1.00 90.56 162 VAL A CA 1
ATOM 1302 C C . VAL A 1 162 ? -1.528 5.226 -4.243 1.00 90.56 162 VAL A C 1
ATOM 1304 O O . VAL A 1 162 ? -1.943 6.308 -4.657 1.00 90.56 162 VAL A O 1
ATOM 1307 N N . PHE A 1 163 ? -2.278 4.346 -3.590 1.00 87.81 163 PHE A N 1
ATOM 1308 C CA . PHE A 1 163 ? -3.666 4.531 -3.197 1.00 87.81 163 PHE A CA 1
ATOM 1309 C C . PHE A 1 163 ? -3.740 4.980 -1.756 1.00 87.81 163 PHE A C 1
ATOM 1311 O O . PHE A 1 163 ? -3.214 4.319 -0.861 1.00 87.81 163 PHE A O 1
ATOM 1318 N N . VAL A 1 164 ? -4.460 6.067 -1.527 1.00 87.06 164 VAL A N 1
ATOM 1319 C CA . VAL A 1 164 ? -4.664 6.610 -0.190 1.00 87.06 164 VAL A CA 1
ATOM 1320 C C . VAL A 1 164 ? -6.149 6.739 0.081 1.00 87.06 164 VAL A C 1
ATOM 1322 O O . VAL A 1 164 ? -6.936 7.062 -0.807 1.00 87.06 164 VAL A O 1
ATOM 1325 N N . ASP A 1 165 ? -6.539 6.415 1.304 1.00 80.88 165 ASP A N 1
ATOM 1326 C CA . ASP A 1 165 ? -7.875 6.704 1.808 1.00 80.88 165 ASP A CA 1
ATOM 1327 C C . ASP A 1 165 ? -8.138 8.227 1.777 1.00 80.88 165 ASP A C 1
ATOM 1329 O O . ASP A 1 165 ? -7.242 9.025 2.053 1.00 80.88 165 ASP A O 1
ATOM 1333 N N . ASN A 1 166 ? -9.357 8.651 1.434 1.00 80.19 166 ASN A N 1
ATOM 1334 C CA . ASN A 1 166 ? -9.708 10.078 1.353 1.00 80.19 166 ASN A CA 1
ATOM 1335 C C . ASN A 1 166 ? -9.667 10.805 2.703 1.00 80.19 166 ASN A C 1
ATOM 1337 O O . ASN A 1 166 ? -9.713 12.034 2.740 1.00 80.19 166 ASN A O 1
ATOM 1341 N N . ARG A 1 167 ? -9.595 10.062 3.810 1.00 83.75 167 ARG A N 1
ATOM 1342 C CA . ARG A 1 167 ? -9.432 10.611 5.158 1.00 83.75 167 ARG A CA 1
ATOM 1343 C C . ARG A 1 167 ? -7.994 11.042 5.453 1.00 83.75 167 ARG A C 1
ATOM 1345 O O . ARG A 1 167 ? -7.768 11.690 6.470 1.00 83.75 167 ARG A O 1
ATOM 1352 N N . CYS A 1 168 ? -7.028 10.667 4.619 1.00 83.19 168 CYS A N 1
ATOM 1353 C CA . CYS A 1 168 ? -5.625 11.010 4.819 1.00 83.19 168 CYS A CA 1
ATOM 1354 C C . CYS A 1 168 ? -5.281 12.409 4.293 1.00 83.19 168 CYS A C 1
ATOM 1356 O O . CYS A 1 168 ? -5.863 12.912 3.332 1.00 83.19 168 CYS A O 1
ATOM 1358 N N . GLU A 1 169 ? -4.225 12.992 4.856 1.00 85.19 169 GLU A N 1
ATOM 1359 C CA . GLU A 1 169 ? -3.623 14.241 4.383 1.00 85.19 169 GLU A CA 1
ATOM 1360 C C . GLU A 1 169 ? -2.829 14.016 3.081 1.00 85.19 169 GLU A C 1
ATOM 1362 O O . GLU A 1 169 ? -1.612 13.809 3.083 1.00 85.19 169 GLU A O 1
ATOM 1367 N N . LYS A 1 170 ? -3.509 14.037 1.931 1.00 80.50 170 LYS A N 1
ATOM 1368 C CA . LYS A 1 170 ? -2.890 13.818 0.607 1.00 80.50 170 LYS A CA 1
ATOM 1369 C C . LYS A 1 170 ? -1.771 14.811 0.272 1.00 80.50 170 LYS A C 1
ATOM 1371 O O . LYS A 1 170 ? -0.852 14.488 -0.488 1.00 80.50 170 LYS A O 1
ATOM 1376 N N . GLU A 1 171 ? -1.822 16.018 0.832 1.00 85.12 171 GLU A N 1
ATOM 1377 C CA . GLU A 1 171 ? -0.787 17.040 0.685 1.00 85.12 171 GLU A CA 1
ATOM 1378 C C . GLU A 1 171 ? 0.535 16.547 1.279 1.00 85.12 171 GLU A C 1
ATOM 1380 O O . GLU A 1 171 ? 1.595 16.775 0.692 1.00 85.12 171 GLU A O 1
ATOM 1385 N N . LYS A 1 172 ? 0.477 15.793 2.385 1.00 88.81 172 LYS A N 1
ATOM 1386 C CA . LYS A 1 172 ? 1.654 15.187 3.009 1.00 88.81 172 LYS A CA 1
ATOM 1387 C C . LYS A 1 172 ? 2.280 14.134 2.105 1.00 88.81 172 LYS A C 1
ATOM 1389 O O . LYS A 1 172 ? 3.494 14.158 1.913 1.00 88.81 172 LYS A O 1
ATOM 1394 N N . LEU A 1 173 ? 1.470 13.259 1.502 1.00 87.94 173 LEU A N 1
ATOM 1395 C CA . LEU A 1 173 ? 1.975 12.283 0.532 1.00 87.94 173 LEU A CA 1
ATOM 1396 C C . LEU A 1 173 ? 2.607 12.981 -0.679 1.00 87.94 173 LEU A C 1
ATOM 1398 O O . LEU A 1 173 ? 3.677 12.576 -1.127 1.00 87.94 173 LEU A O 1
ATOM 1402 N N . SER A 1 174 ? 1.973 14.037 -1.190 1.00 85.50 174 SER A N 1
ATOM 1403 C CA . SER A 1 174 ? 2.493 14.804 -2.329 1.00 85.50 174 SER A CA 1
ATOM 1404 C C . SER A 1 174 ? 3.836 15.462 -1.999 1.00 85.50 174 SER A C 1
ATOM 1406 O O . SER A 1 174 ? 4.772 15.379 -2.792 1.00 85.50 174 SER A O 1
ATOM 1408 N N . TYR A 1 175 ? 3.952 16.060 -0.809 1.00 88.75 175 TYR A N 1
ATOM 1409 C CA . TYR A 1 175 ? 5.190 16.653 -0.307 1.00 88.75 175 TYR A CA 1
ATOM 1410 C C . TYR A 1 175 ? 6.308 15.614 -0.164 1.00 88.75 175 TYR A C 1
ATOM 1412 O O . TYR A 1 175 ? 7.390 15.804 -0.710 1.00 88.75 175 TYR A O 1
ATOM 1420 N N . VAL A 1 176 ? 6.034 14.496 0.514 1.00 89.94 176 VAL A N 1
ATOM 1421 C CA . VAL A 1 176 ? 7.018 13.423 0.721 1.00 89.94 176 VAL A CA 1
ATOM 1422 C C . VAL A 1 176 ? 7.435 12.795 -0.607 1.00 89.94 176 VAL A C 1
ATOM 1424 O O . VAL A 1 176 ? 8.610 12.512 -0.809 1.00 89.94 176 VAL A O 1
ATOM 1427 N N . SER A 1 177 ? 6.499 12.618 -1.543 1.00 86.81 177 SER A N 1
ATOM 1428 C CA . SER A 1 177 ? 6.826 12.104 -2.875 1.00 86.81 177 SER A CA 1
ATOM 1429 C C . SER A 1 177 ? 7.798 13.037 -3.602 1.00 86.81 177 SER A C 1
ATOM 1431 O O . SER A 1 177 ? 8.789 12.574 -4.158 1.00 86.81 177 SER A O 1
ATOM 1433 N N . ALA A 1 178 ? 7.567 14.352 -3.537 1.00 85.88 178 ALA A N 1
ATOM 1434 C CA . ALA A 1 178 ? 8.476 15.340 -4.112 1.00 85.88 178 ALA A CA 1
ATOM 1435 C C . ALA A 1 178 ? 9.848 15.363 -3.412 1.00 85.88 178 ALA A C 1
ATOM 1437 O O . ALA A 1 178 ? 10.867 15.450 -4.092 1.00 85.88 178 ALA A O 1
ATOM 1438 N N . GLU A 1 179 ? 9.888 15.249 -2.078 1.00 88.31 179 GLU A N 1
ATOM 1439 C CA . GLU A 1 179 ? 11.130 15.156 -1.291 1.00 88.31 179 GLU A CA 1
ATOM 1440 C C . GLU A 1 179 ? 11.973 13.941 -1.702 1.00 88.31 179 GLU A C 1
ATOM 1442 O O . GLU A 1 179 ? 13.189 14.045 -1.834 1.00 88.31 179 GLU A O 1
ATOM 1447 N N . LEU A 1 180 ? 11.321 12.804 -1.955 1.00 85.31 180 LEU A N 1
ATOM 1448 C CA . LEU A 1 180 ? 11.965 11.575 -2.415 1.00 85.31 180 LEU A CA 1
ATOM 1449 C C . LEU A 1 180 ? 12.351 11.610 -3.904 1.00 85.31 180 LEU A C 1
ATOM 1451 O O . LEU A 1 180 ? 12.832 10.604 -4.413 1.00 85.31 180 LEU A O 1
ATOM 1455 N N . GLY A 1 181 ? 12.134 12.723 -4.615 1.00 82.38 181 GLY A N 1
ATOM 1456 C CA . GLY A 1 181 ? 12.429 12.836 -6.048 1.00 82.38 181 GLY A CA 1
ATOM 1457 C C . GLY A 1 181 ? 11.451 12.076 -6.950 1.00 82.38 181 GLY A C 1
ATOM 1458 O O . GLY A 1 181 ? 11.704 11.908 -8.142 1.00 82.38 181 GLY A O 1
ATOM 1459 N N . LEU A 1 182 ? 10.314 11.627 -6.413 1.00 81.50 182 LEU A N 1
ATOM 1460 C CA . LEU A 1 182 ? 9.311 10.865 -7.148 1.00 81.50 182 LEU A CA 1
ATOM 1461 C C . LEU A 1 182 ? 8.496 11.823 -8.023 1.00 81.50 182 LEU A C 1
ATOM 1463 O O . LEU A 1 182 ? 7.610 12.544 -7.558 1.00 81.50 182 LEU A O 1
ATOM 1467 N N . VAL A 1 183 ? 8.822 11.857 -9.315 1.00 68.38 183 VAL A N 1
ATOM 1468 C CA . VAL A 1 183 ? 8.186 12.770 -10.271 1.00 68.38 183 VAL A CA 1
ATOM 1469 C C . VAL A 1 183 ? 6.738 12.342 -10.509 1.00 68.38 183 VAL A C 1
ATOM 1471 O O . VAL A 1 183 ? 6.476 11.277 -11.073 1.00 68.38 183 VAL A O 1
ATOM 1474 N N . ASN A 1 184 ? 5.792 13.197 -10.111 1.00 65.38 184 ASN A N 1
ATOM 1475 C CA . ASN A 1 184 ? 4.368 12.938 -10.295 1.00 65.38 184 ASN A CA 1
ATOM 1476 C C . ASN A 1 184 ? 3.997 13.017 -11.784 1.00 65.38 184 ASN A C 1
ATOM 1478 O O . ASN A 1 184 ? 3.854 14.101 -12.353 1.00 65.38 184 ASN A O 1
ATOM 1482 N N . TRP A 1 185 ? 3.856 11.860 -12.429 1.00 56.97 185 TRP A N 1
ATOM 1483 C CA . TRP A 1 185 ? 3.455 11.756 -13.831 1.00 56.97 185 TRP A CA 1
ATOM 1484 C C . TRP A 1 185 ? 1.925 11.745 -13.919 1.00 56.97 185 TRP A C 1
ATOM 1486 O O . TRP A 1 185 ? 1.278 10.699 -14.020 1.00 56.97 185 TRP A O 1
ATOM 1496 N N . ILE A 1 186 ? 1.312 12.927 -13.859 1.00 54.34 186 ILE A N 1
ATOM 1497 C CA . ILE A 1 186 ? -0.101 13.069 -14.223 1.00 54.34 186 ILE A CA 1
ATOM 1498 C C . ILE A 1 186 ? -0.172 13.314 -15.727 1.00 54.34 186 ILE A C 1
ATOM 1500 O O . ILE A 1 186 ? -0.316 14.448 -16.177 1.00 54.34 186 ILE A O 1
ATOM 1504 N N . ASP A 1 187 ? -0.101 12.243 -16.518 1.00 52.81 187 ASP A N 1
ATOM 1505 C CA . ASP A 1 187 ? -0.592 12.332 -17.889 1.00 52.81 187 ASP A CA 1
ATOM 1506 C C . ASP A 1 187 ? -2.127 12.253 -17.868 1.00 52.81 187 ASP A C 1
ATOM 1508 O O . ASP A 1 187 ? -2.727 11.259 -17.433 1.00 52.81 187 ASP A O 1
ATOM 1512 N N . SER A 1 188 ? -2.768 13.322 -18.341 1.00 49.47 188 SER A N 1
ATOM 1513 C CA . SER A 1 188 ? -4.207 13.392 -18.620 1.00 49.47 188 SER A CA 1
ATOM 1514 C C . SER A 1 188 ? -4.732 12.173 -19.401 1.00 49.47 188 SER A C 1
ATOM 1516 O O . SER A 1 188 ? -5.857 11.728 -19.166 1.00 49.47 188 SER A O 1
ATOM 1518 N N . HIS A 1 189 ? -3.889 11.562 -20.239 1.00 49.19 189 HIS A N 1
ATOM 1519 C CA . HIS A 1 189 ? -4.203 10.399 -21.066 1.00 49.19 189 HIS A CA 1
ATOM 1520 C C . HIS A 1 189 ? -4.332 9.078 -20.278 1.00 49.19 189 HIS A C 1
ATOM 1522 O O . HIS A 1 189 ? -4.999 8.137 -20.719 1.00 49.19 189 HIS A O 1
ATOM 1528 N N . PHE A 1 190 ? -3.738 8.981 -19.085 1.00 58.34 190 PHE A N 1
ATOM 1529 C CA . PHE A 1 190 ? -3.842 7.778 -18.253 1.00 58.34 190 PHE A CA 1
ATOM 1530 C C . PHE A 1 190 ? -5.118 7.775 -17.407 1.00 58.34 190 PHE A C 1
ATOM 1532 O O . PHE A 1 190 ? -5.678 6.713 -17.145 1.00 58.34 190 PHE A O 1
ATOM 1539 N N . LYS A 1 191 ? -5.614 8.949 -16.988 1.00 53.72 191 LYS A N 1
ATOM 1540 C CA . LYS A 1 191 ? -6.885 9.042 -16.248 1.00 53.72 191 LYS A CA 1
ATOM 1541 C C . LYS A 1 191 ? -8.053 8.563 -17.119 1.00 53.72 191 LYS A C 1
ATOM 1543 O O . LYS A 1 191 ? -8.865 7.778 -16.641 1.00 53.72 191 LYS A O 1
ATOM 1548 N N . SER A 1 192 ? -8.070 8.937 -18.402 1.00 55.28 192 SER A N 1
ATOM 1549 C CA . SER A 1 192 ? -9.045 8.434 -19.3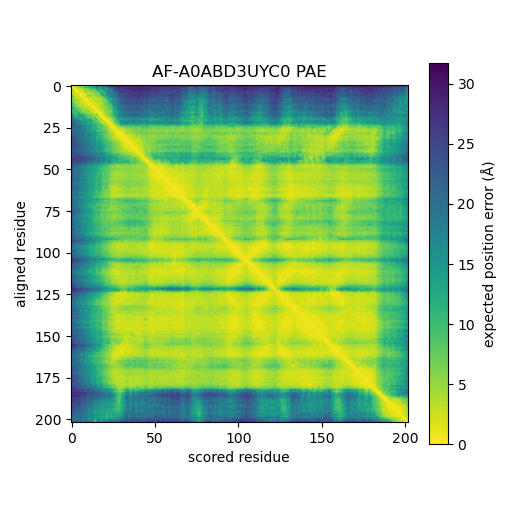81 1.00 55.28 192 SER A CA 1
ATOM 1550 C C . SER A 1 192 ? -8.854 6.947 -19.706 1.00 55.28 192 SER A C 1
ATOM 1552 O O . SER A 1 192 ? -9.835 6.224 -19.861 1.00 55.28 192 SER A O 1
ATOM 1554 N N . THR A 1 193 ? -7.614 6.449 -19.747 1.00 56.81 193 THR A N 1
ATOM 1555 C CA . THR A 1 193 ? -7.335 5.012 -19.944 1.00 56.81 193 THR A CA 1
ATOM 1556 C C . THR A 1 193 ? -7.802 4.162 -18.760 1.00 56.81 193 THR A C 1
ATOM 1558 O O . THR A 1 193 ? -8.438 3.135 -18.961 1.00 56.81 193 THR A O 1
ATOM 1561 N N . LEU A 1 194 ? -7.553 4.586 -17.516 1.00 57.47 194 LEU A N 1
ATOM 1562 C CA . LEU A 1 194 ? -8.095 3.894 -16.343 1.00 57.47 194 LEU A CA 1
ATOM 1563 C C . LEU A 1 194 ? -9.620 3.944 -16.335 1.00 57.47 194 LEU A C 1
ATOM 1565 O O . LEU A 1 194 ? -10.261 2.919 -16.146 1.00 57.47 194 LEU A O 1
ATOM 1569 N N . GLN A 1 195 ? -10.197 5.119 -16.582 1.00 54.69 195 GLN A N 1
ATOM 1570 C CA . GLN A 1 195 ? -11.643 5.284 -16.614 1.00 54.69 195 GLN A CA 1
ATOM 1571 C C . GLN A 1 195 ? -12.291 4.402 -17.694 1.00 54.69 195 GLN A C 1
ATOM 1573 O O . GLN A 1 195 ? -13.241 3.692 -17.394 1.00 54.69 195 GLN A O 1
ATOM 1578 N N . SER A 1 196 ? -11.706 4.320 -18.892 1.00 53.41 196 SER A N 1
ATOM 1579 C CA . SER A 1 196 ? -12.163 3.401 -19.946 1.00 53.41 196 SER A CA 1
ATOM 1580 C C . SER A 1 196 ? -11.903 1.922 -19.632 1.00 53.41 196 SER A C 1
ATOM 1582 O O . SER A 1 196 ? -12.705 1.076 -20.014 1.00 53.41 196 SER A O 1
ATOM 1584 N N . LEU A 1 197 ? -10.845 1.569 -18.894 1.00 51.22 197 LEU A N 1
ATOM 1585 C CA . LEU A 1 197 ? -10.641 0.209 -18.369 1.00 51.22 197 LEU A CA 1
ATOM 1586 C C . LEU A 1 197 ? -11.708 -0.179 -17.334 1.00 51.22 197 LEU A C 1
ATOM 1588 O O . LEU A 1 197 ? -12.124 -1.336 -17.298 1.00 51.22 197 LEU A O 1
ATOM 1592 N N . PHE A 1 198 ? -12.166 0.772 -16.516 1.00 51.62 198 PHE A N 1
ATOM 1593 C CA . PHE A 1 198 ? -13.282 0.563 -15.590 1.00 51.62 198 PHE A CA 1
ATOM 1594 C C . PHE A 1 198 ? -14.633 0.524 -16.317 1.00 51.62 198 PHE A C 1
ATOM 1596 O O . PHE A 1 198 ? -15.495 -0.268 -15.946 1.00 51.62 198 PHE A O 1
ATOM 1603 N N . GLU A 1 199 ? -14.805 1.324 -17.371 1.00 47.56 199 GLU A N 1
ATOM 1604 C CA . GLU A 1 199 ? -16.033 1.374 -18.173 1.00 47.56 199 GLU A CA 1
ATOM 1605 C C . GLU A 1 199 ? -16.167 0.194 -19.154 1.00 47.56 199 GLU A C 1
ATOM 1607 O O . GLU A 1 199 ? -17.278 -0.225 -19.440 1.00 47.56 199 GLU A O 1
ATOM 1612 N N . SER A 1 200 ? -15.065 -0.383 -19.644 1.00 39.78 200 SER A N 1
ATOM 1613 C CA . SER A 1 200 ? -15.065 -1.519 -20.592 1.00 39.78 200 SER A CA 1
ATOM 1614 C C . SER A 1 200 ? -15.216 -2.896 -19.937 1.00 39.78 200 SER A C 1
ATOM 1616 O O . SER A 1 200 ? -15.340 -3.899 -20.638 1.00 39.78 200 SER A O 1
ATOM 1618 N N . LYS A 1 201 ? -15.190 -2.956 -18.600 1.00 41.41 201 LYS A N 1
ATOM 1619 C CA . LYS A 1 201 ? -15.525 -4.152 -17.808 1.00 41.41 201 LYS A CA 1
ATOM 1620 C C . LYS A 1 201 ? -16.967 -4.129 -17.259 1.00 41.41 201 LYS A C 1
ATOM 1622 O O . LYS A 1 201 ? -17.298 -5.002 -16.456 1.00 41.41 201 LYS A O 1
ATOM 1627 N N . LEU A 1 202 ? -17.782 -3.141 -17.659 1.00 34.62 202 LEU A N 1
ATOM 1628 C CA . LEU A 1 202 ? -19.250 -3.097 -17.512 1.00 34.62 202 LEU A CA 1
ATOM 1629 C C . LEU A 1 202 ? -19.931 -3.831 -18.675 1.00 34.62 202 LEU A C 1
ATOM 1631 O O . LEU A 1 202 ? -21.045 -4.346 -18.439 1.00 34.62 202 LEU A O 1
#

Foldseek 3Di:
DDPVVVVVVVVVVVLVVLVVQQVQWDKFKFKDFLVLLVVLQPQQLFDWDDLVVVVVLCVDPLSCCQFPVPQWDDQPSTIDRNDPVCSVSQVDPQKTWTWPWDADPNDIATKIKIWGKDADPPPGMEIEIEITGAHCVCVLSVVSNVSSVCSVVDNTMYMYMYIYRNNYDVVSVVVSCVVSVGDGPPDVVVVVVVVVVSVVVD

Solvent-accessible surface area (backbone atoms only — not comparable to full-atom values): 11168 Å² total; per-residue (Å²): 132,55,76,63,58,55,51,53,49,52,51,52,54,52,50,52,53,44,52,49,55,62,69,54,35,47,77,49,40,29,64,44,46,50,75,63,26,60,78,26,51,86,38,60,81,51,64,74,46,53,62,68,56,57,52,52,40,62,75,35,64,68,49,28,47,60,49,23,79,79,50,50,46,73,55,95,90,41,68,39,64,76,40,82,78,54,58,57,72,56,71,41,99,53,48,47,36,38,61,67,62,46,76,54,97,89,44,69,47,34,33,40,35,44,33,40,54,48,82,41,100,71,76,34,28,39,35,42,32,41,45,29,38,57,48,67,86,54,49,60,42,51,51,38,24,52,44,12,51,45,37,75,76,47,87,49,34,31,40,38,41,37,37,34,50,68,81,34,64,61,66,57,54,54,49,45,34,51,74,73,65,41,52,71,64,81,54,74,70,53,57,54,49,51,51,47,57,60,58,73,75,110

Sequence (202 aa):
MTTDDYNLKAQTDSFRQTNTLILTRDLVKFVVSPSDLNEYTDLLPHKNISVYQVKSYFDTESIRKYLFPEDRMIVEWVPYRLLSSNLALLDKKNTVCVSDVKVDDEIVSGLLSIGTYYKASRPGYVYCLDLYGTDMSSVRDHLLSHLGCIAKMLDDIVYVLVFVDNRCEKEKLSYVSAELGLVNWIDSHFKSTLQSLFESKL

Radius of gyration: 17.52 Å; Cα contacts (8 Å, |Δi|>4): 315; chains: 1; bounding box: 59×33×47 Å

Organism: Sinanodonta woodiana (NCBI:txid1069815)

Nearest PDB structures (foldseek):
  5o9s-assembly1_A  TM=4.681E-01  e=1.886E-03  Homo sapiens
  5uut-assembly1_A  TM=5.184E-01  e=9.100E-03  Homo sapiens
  7owo-assembly2_B  TM=4.756E-01  e=3.060E-03  Homo sapiens
  5mu6-assembly2_B  TM=4.867E-01  e=1.999E-02  Homo sapiens
  3bj7-assembly2_C  TM=3.899E-01  e=2.397E-02  Mus musculus

Mean predicted aligned error: 8.67 Å